Protein AF-A0A8J5VQL1-F1 (afdb_monomer_lite)

Foldseek 3Di:
DDDDDDDDDDDDDDDDDDDDDDDDDDDDPDDDPPDPPPPVVVVVVVLVVLVVVVVPDPDLPQQLPDQFDDDPPPQDADPLLVVQLVAQLAALVRHHADALVSLLVNLVLQLCLLVVNDPHRRHALLSLLSSLLSLLLLCAPHDPNRHHDVSNVVSLLVRVVSCVVRDDLVSLLSNQLPCPRSPPNRPSNVPDQDDDDLSNLLSVLLVQLSNLHADALVSLLSNLVSQWPQPPPDDPHDHDGSSSVSSNVSSCNHSPHDPSNVVSVVPSQQCVVHDQDDAPAPAEAEDPDDQQADDPDDDCPVVVQQVCLQVRHAYEYEYACHDDDSNHDDPLSNCVSSVHDQQAASVRQSVQCRDSVRNYGYHYCCRNGVRD

Sequence (372 aa):
MNSLLLRPLPSTSLSRRASTAPKRVGSVVSFSERRCRRGVAAASSWMEEAGVEVLEEGVRRNPAVSESYRPPGLPRPNATVLEAQARVCTGPEQTRPLGEEQAMRVLDTILRSAMGELKDEPVSNAQLGAFFAGMAIRANSFPEATQWSDGERRAMSLFWPRLVNVLPPEVKFIADPEGTIMGANGLTGPRYVGQGTVEMRLVGALREVLAGGHLGYEEVQCVLKDVLPVELGTANSTMVSEALLAAFLIGQRMNRETDRELKAYCLAFDDELGPTPVADVNSLTHYGEPYDGNTRFFRSTLFVAAVRACYGEACLLHGVEWMPPKGGITEGQMLKFMGANTHLSPLQAKTLLEDENAGFAYLNLQEACPPL

pLDDT: mean 81.09, std 23.64, range [24.42, 98.5]

Organism: Zizania palustris (NCBI:txid103762)

Structure (mmCIF, N/CA/C/O backbone):
data_AF-A0A8J5VQL1-F1
#
_entry.id   AF-A0A8J5VQL1-F1
#
loop_
_atom_site.group_PDB
_atom_site.id
_atom_site.type_symbol
_atom_site.label_atom_id
_atom_site.label_alt_id
_atom_site.label_comp_id
_atom_site.label_asym_id
_atom_site.label_entity_id
_atom_site.label_seq_id
_atom_site.pdbx_PDB_ins_code
_atom_site.Cartn_x
_atom_site.Cartn_y
_atom_site.Cartn_z
_atom_site.occupancy
_atom_site.B_iso_or_equiv
_atom_site.auth_seq_id
_atom_site.auth_comp_id
_atom_site.auth_asym_id
_atom_site.auth_atom_id
_atom_site.pdbx_PDB_model_num
ATOM 1 N N . MET A 1 1 ? 1.798 5.563 75.645 1.00 30.20 1 MET A N 1
ATOM 2 C CA . MET A 1 1 ? 0.955 6.702 76.077 1.00 30.20 1 MET A CA 1
ATOM 3 C C . MET A 1 1 ? -0.345 6.631 75.291 1.00 30.20 1 MET A C 1
ATOM 5 O O . MET A 1 1 ? -0.252 6.364 74.107 1.00 30.20 1 MET A O 1
ATOM 9 N N . ASN A 1 2 ? -1.483 6.763 75.984 1.00 26.30 2 ASN A N 1
ATOM 10 C CA . ASN A 1 2 ? -2.897 6.869 75.558 1.00 26.30 2 ASN A CA 1
ATOM 11 C C . ASN A 1 2 ? -3.299 6.294 74.173 1.00 26.30 2 ASN A C 1
ATOM 13 O O . ASN A 1 2 ? -2.839 6.786 73.155 1.00 26.30 2 ASN A O 1
ATOM 17 N N . SER A 1 3 ? -4.103 5.229 74.045 1.00 25.11 3 SER A N 1
ATOM 18 C CA . SER A 1 3 ? -5.415 4.892 74.654 1.00 25.11 3 SER A CA 1
ATOM 19 C C . SER A 1 3 ? -6.626 5.553 73.981 1.00 25.11 3 SER A C 1
ATOM 21 O O . SER A 1 3 ? -6.590 6.739 73.665 1.00 25.11 3 SER A O 1
ATOM 23 N N . LEU A 1 4 ? -7.709 4.755 73.930 1.00 29.22 4 LEU A N 1
ATOM 24 C CA . LEU A 1 4 ? -9.047 4.962 73.348 1.00 29.22 4 LEU A CA 1
ATOM 25 C C . LEU A 1 4 ? -9.092 4.799 71.805 1.00 29.22 4 LEU A C 1
ATOM 27 O O . LEU A 1 4 ? -8.218 5.307 71.117 1.00 29.22 4 LEU A O 1
ATOM 31 N N . LEU A 1 5 ? -10.056 4.093 71.186 1.00 29.75 5 LEU A N 1
ATOM 32 C CA . LEU A 1 5 ? -11.144 3.235 71.710 1.00 29.75 5 LEU A CA 1
ATOM 33 C C . LEU A 1 5 ? -11.530 2.112 70.701 1.00 29.75 5 LEU A C 1
ATOM 35 O O . LEU A 1 5 ? -10.967 2.024 69.613 1.00 29.75 5 LEU A O 1
ATOM 39 N N . LEU A 1 6 ? -12.479 1.234 71.062 1.00 26.39 6 LEU A N 1
ATOM 40 C CA . LEU A 1 6 ? -12.902 0.030 70.317 1.00 26.39 6 LEU A CA 1
ATOM 41 C C . LEU A 1 6 ? -14.440 -0.061 70.172 1.00 26.39 6 LEU A C 1
ATOM 43 O O . LEU A 1 6 ? -15.100 -0.076 71.202 1.00 26.39 6 LEU A O 1
ATOM 47 N N . ARG A 1 7 ? -14.937 -0.311 68.936 1.00 25.17 7 ARG A N 1
ATOM 48 C CA . ARG A 1 7 ? -16.068 -1.226 68.557 1.00 25.17 7 ARG A CA 1
ATOM 49 C C . ARG A 1 7 ? -17.481 -1.029 69.201 1.00 25.17 7 ARG A C 1
ATOM 51 O O . ARG A 1 7 ? -17.624 -0.210 70.097 1.00 25.17 7 ARG A O 1
ATOM 58 N N . PRO A 1 8 ? -18.538 -1.806 68.824 1.00 40.34 8 PRO A N 1
ATOM 59 C CA . PRO A 1 8 ? -18.781 -2.631 67.617 1.00 40.34 8 PRO A CA 1
ATOM 60 C C . PRO A 1 8 ? -20.162 -2.417 66.922 1.00 40.34 8 PRO A C 1
ATOM 62 O O . PRO A 1 8 ? -21.053 -1.736 67.417 1.00 40.34 8 PRO A O 1
ATOM 65 N N . LEU A 1 9 ? -20.355 -3.120 65.796 1.00 29.88 9 LEU A N 1
ATOM 66 C CA . LEU A 1 9 ? -21.653 -3.467 65.180 1.00 29.88 9 LEU A CA 1
ATOM 67 C C . LEU A 1 9 ? -22.504 -4.420 66.060 1.00 29.88 9 LEU A C 1
ATOM 69 O O . LEU A 1 9 ? -21.923 -5.261 66.750 1.00 29.88 9 LEU A O 1
ATOM 73 N N . PRO A 1 10 ? -23.847 -4.423 65.940 1.00 30.53 10 PRO A N 1
ATOM 74 C CA . PRO A 1 10 ? -24.706 -5.526 66.379 1.00 30.53 10 PRO A CA 1
ATOM 75 C C . PRO A 1 10 ? -25.116 -6.453 65.215 1.00 30.53 10 PRO A C 1
ATOM 77 O O . PRO A 1 10 ? -25.306 -6.007 64.085 1.00 30.53 10 PRO A O 1
ATOM 80 N N . SER A 1 11 ? -25.315 -7.746 65.498 1.00 27.14 11 SER A N 1
ATOM 81 C CA . SER A 1 11 ? -25.818 -8.736 64.530 1.00 27.14 11 SER A CA 1
ATOM 82 C C . SER A 1 11 ? -27.056 -9.489 65.040 1.00 27.14 11 SER A C 1
ATOM 84 O O . SER A 1 11 ? -27.113 -9.912 66.187 1.00 27.14 11 SER A O 1
ATOM 86 N N . THR A 1 12 ? -28.027 -9.644 64.132 1.00 28.98 12 THR A N 1
ATOM 87 C CA . THR A 1 12 ? -29.043 -10.716 64.013 1.00 28.98 12 THR A CA 1
ATOM 88 C C . THR A 1 12 ? -29.854 -11.201 65.227 1.00 28.98 12 THR A C 1
ATOM 90 O O . THR A 1 12 ? -29.331 -11.816 66.150 1.00 28.98 12 THR A O 1
ATOM 93 N N . SER A 1 13 ? -31.183 -11.218 65.065 1.00 25.69 13 SER A N 1
ATOM 94 C CA . SER A 1 13 ? -31.977 -12.425 65.363 1.00 25.69 13 SER A CA 1
ATOM 95 C C . SER A 1 13 ? -33.181 -12.551 64.413 1.00 25.69 13 SER A C 1
ATOM 97 O O . SER A 1 13 ? -33.675 -11.559 63.879 1.00 25.69 13 SER A O 1
ATOM 99 N N . LEU A 1 14 ? -33.602 -13.791 64.142 1.00 27.25 14 LEU A N 1
ATOM 100 C CA . LEU A 1 14 ? -34.693 -14.144 63.224 1.00 27.25 14 LEU A CA 1
ATOM 101 C C . LEU A 1 14 ? -36.044 -14.222 63.947 1.00 27.25 14 LEU A C 1
ATOM 103 O O . LEU A 1 14 ? -36.119 -14.730 65.062 1.00 27.25 14 LEU A O 1
ATOM 107 N N . SER A 1 15 ? -37.132 -13.894 63.246 1.00 26.92 15 SER A N 1
ATOM 108 C CA . SER A 1 15 ? -38.456 -14.447 63.557 1.00 26.92 15 SER A CA 1
ATOM 109 C C . SER A 1 15 ? -39.298 -14.623 62.291 1.00 26.92 15 SER A C 1
ATOM 111 O O . SER A 1 15 ? -39.500 -13.685 61.522 1.00 26.92 15 SER A O 1
ATOM 113 N N . ARG A 1 16 ? -39.785 -15.848 62.064 1.00 26.61 16 ARG A N 1
ATOM 114 C CA . ARG A 1 16 ? -40.743 -16.189 61.000 1.00 26.61 16 ARG A CA 1
ATOM 115 C C . ARG A 1 16 ? -42.169 -15.981 61.508 1.00 26.61 16 ARG A C 1
ATOM 117 O O . ARG A 1 16 ? -42.535 -16.576 62.518 1.00 26.61 16 ARG A O 1
ATOM 124 N N . ARG A 1 17 ? -43.027 -15.339 60.711 1.00 27.39 17 ARG A N 1
ATOM 125 C CA . ARG A 1 17 ? -44.461 -15.677 60.649 1.00 27.39 17 ARG A CA 1
ATOM 126 C C . ARG A 1 17 ? -44.991 -15.486 59.232 1.00 27.39 17 ARG A C 1
ATOM 128 O O . ARG A 1 17 ? -44.753 -14.458 58.612 1.00 27.39 17 ARG A O 1
ATOM 135 N N . ALA A 1 18 ? -45.690 -16.500 58.734 1.00 25.62 18 ALA A N 1
ATOM 136 C CA . ALA A 1 18 ? -46.358 -16.472 57.440 1.00 25.62 18 ALA A CA 1
ATOM 137 C C . ALA A 1 18 ? -47.813 -16.006 57.598 1.00 25.62 18 ALA A C 1
ATOM 139 O O . ALA A 1 18 ? -48.458 -16.321 58.596 1.00 25.62 18 ALA A O 1
ATOM 140 N N . SER A 1 19 ? -48.342 -15.322 56.585 1.00 26.58 19 SER A N 1
ATOM 141 C CA . SER A 1 19 ? -49.781 -15.281 56.298 1.00 26.58 19 SER A CA 1
ATOM 142 C C . SER A 1 19 ? -49.995 -15.001 54.807 1.00 26.58 19 SER A C 1
ATOM 144 O O . SER A 1 19 ? -49.112 -14.470 54.134 1.00 26.58 19 SER A O 1
ATOM 146 N N . THR A 1 20 ? -51.128 -15.453 54.278 1.00 26.92 20 THR A N 1
ATOM 147 C CA . THR A 1 20 ? -51.386 -15.634 52.842 1.00 26.92 20 THR A CA 1
ATOM 148 C C . THR A 1 20 ? -52.512 -14.743 52.314 1.00 26.92 20 THR A C 1
ATOM 150 O O . THR A 1 20 ? -53.392 -14.348 53.072 1.00 26.92 20 THR A O 1
ATOM 153 N N . ALA A 1 21 ? -52.557 -14.624 50.980 1.00 28.97 21 ALA A N 1
ATOM 154 C CA . ALA A 1 21 ? -53.683 -14.195 50.133 1.00 28.97 21 ALA A CA 1
ATOM 155 C C . ALA A 1 21 ? -53.792 -12.682 49.789 1.00 28.97 21 ALA A C 1
ATOM 157 O O . ALA A 1 21 ? -53.289 -11.835 50.525 1.00 28.97 21 ALA A O 1
ATOM 158 N N . PRO A 1 22 ? -54.359 -12.333 48.607 1.00 31.53 22 PRO A N 1
ATOM 159 C CA . PRO A 1 22 ? -53.887 -11.177 47.837 1.00 31.53 22 PRO A CA 1
ATOM 160 C C . PRO A 1 22 ? -54.890 -10.014 47.723 1.00 31.53 22 PRO A C 1
ATOM 162 O O . PRO A 1 22 ? -56.094 -10.178 47.916 1.00 31.53 22 PRO A O 1
ATOM 165 N N . LYS A 1 23 ? -54.406 -8.851 47.262 1.00 26.64 23 LYS A N 1
ATOM 166 C CA . LYS A 1 23 ? -55.245 -7.778 46.701 1.00 26.64 23 LYS A CA 1
ATOM 167 C C . LYS A 1 23 ? -54.696 -7.288 45.359 1.00 26.64 23 LYS A C 1
ATOM 169 O O . LYS A 1 23 ? -53.550 -6.865 45.273 1.00 26.64 23 LYS A O 1
ATOM 174 N N . ARG A 1 24 ? -55.549 -7.307 44.328 1.00 30.28 24 ARG A N 1
ATOM 175 C CA . ARG A 1 24 ? -55.348 -6.567 43.071 1.00 30.28 24 ARG A CA 1
ATOM 176 C C . ARG A 1 24 ? -55.520 -5.068 43.331 1.00 30.28 24 ARG A C 1
ATOM 178 O O . ARG A 1 24 ? -56.606 -4.682 43.751 1.00 30.28 24 ARG A O 1
ATOM 185 N N . VAL A 1 25 ? -54.541 -4.248 42.958 1.00 26.73 25 VAL A N 1
ATOM 186 C CA . VAL A 1 25 ? -54.738 -2.877 42.445 1.00 26.73 25 VAL A CA 1
ATOM 187 C C . VAL A 1 25 ? -53.632 -2.636 41.414 1.00 26.73 25 VAL A C 1
ATOM 189 O O . VAL A 1 25 ? -52.490 -3.019 41.655 1.00 26.73 25 VAL A O 1
ATOM 192 N N . GLY A 1 26 ? -53.959 -2.069 40.252 1.00 31.44 26 GLY A N 1
ATOM 193 C CA . GLY A 1 26 ? -52.954 -1.732 39.239 1.00 31.44 26 GLY A CA 1
ATOM 194 C C . GLY A 1 26 ? -52.199 -0.451 39.596 1.00 31.44 26 GLY A C 1
ATOM 195 O O . GLY A 1 26 ? -52.782 0.470 40.163 1.00 31.44 26 GLY A O 1
ATOM 196 N N . SER A 1 27 ? -50.924 -0.368 39.219 1.00 26.05 27 SER A N 1
ATOM 197 C CA . SER A 1 27 ? -50.139 0.866 39.286 1.00 26.05 27 SER A CA 1
ATOM 198 C C . SER A 1 27 ? -49.740 1.313 37.885 1.00 26.05 27 SER A C 1
ATOM 200 O O . SER A 1 27 ? -48.937 0.659 37.218 1.00 26.05 27 SER A O 1
ATOM 202 N N . VAL A 1 28 ? -50.277 2.456 37.465 1.00 27.55 28 VAL A N 1
ATOM 203 C CA . VAL A 1 28 ? -49.720 3.255 36.369 1.00 27.55 28 VAL A CA 1
ATOM 204 C C . VAL A 1 28 ? -48.271 3.592 36.723 1.00 27.55 28 VAL A C 1
ATOM 206 O O . VAL A 1 28 ? -48.018 4.170 37.780 1.00 27.55 28 VAL A O 1
ATOM 209 N N . VAL A 1 29 ? -47.320 3.234 35.859 1.00 26.83 29 VAL A N 1
ATOM 210 C CA . VAL A 1 29 ? -45.916 3.622 36.037 1.00 26.83 29 VAL A CA 1
ATOM 211 C C . VAL A 1 29 ? -45.776 5.083 35.621 1.00 26.83 29 VAL A C 1
ATOM 213 O O . VAL A 1 29 ? -45.717 5.404 34.436 1.00 26.83 29 VAL A O 1
ATOM 216 N N . SER A 1 30 ? -45.747 5.983 36.601 1.00 24.42 30 SER A N 1
ATOM 217 C CA . SER A 1 30 ? -45.417 7.387 36.371 1.00 24.42 30 SER A CA 1
ATOM 218 C C . SER A 1 30 ? -43.928 7.515 36.047 1.00 24.42 30 SER A C 1
ATOM 220 O O . SER A 1 30 ? -43.087 7.367 36.939 1.00 24.42 30 SER A O 1
ATOM 222 N N . PHE A 1 31 ? -43.590 7.815 34.793 1.00 26.33 31 PHE A N 1
ATOM 223 C CA . PHE A 1 31 ? -42.222 8.183 34.438 1.00 26.33 31 PHE A CA 1
ATOM 224 C C . PHE A 1 31 ? -41.834 9.494 35.133 1.00 26.33 31 PHE A C 1
ATOM 226 O O . PHE A 1 31 ? -42.506 10.517 35.018 1.00 26.33 31 PHE A O 1
ATOM 233 N N . SER A 1 32 ? -40.735 9.448 35.884 1.00 27.81 32 SER A N 1
ATOM 234 C CA . SER A 1 32 ? -40.180 10.601 36.589 1.00 27.81 32 SER A CA 1
ATOM 235 C C . SER A 1 32 ? -39.407 11.494 35.611 1.00 27.81 32 SER A C 1
ATOM 237 O O . SER A 1 32 ? -38.201 11.331 35.430 1.00 27.81 32 SER A O 1
ATOM 239 N N . GLU A 1 33 ? -40.083 12.470 34.995 1.00 34.56 33 GLU A N 1
ATOM 240 C CA . GLU A 1 33 ? -39.479 13.524 34.153 1.00 34.56 33 GLU A CA 1
ATOM 241 C C . GLU A 1 33 ? -38.609 14.525 34.958 1.00 34.56 33 GLU A C 1
ATOM 243 O O . GLU A 1 33 ? -38.759 15.744 34.862 1.00 34.56 33 GLU A O 1
ATOM 248 N N . ARG A 1 34 ? -37.693 14.047 35.811 1.00 31.17 34 ARG A N 1
ATOM 249 C CA . ARG A 1 34 ? -36.834 14.907 36.648 1.00 31.17 34 ARG A CA 1
ATOM 250 C C . ARG A 1 34 ? -35.391 14.412 36.776 1.00 31.17 34 ARG A C 1
ATOM 252 O O . ARG A 1 34 ? -34.863 14.356 37.884 1.00 31.17 34 ARG A O 1
ATOM 259 N N . ARG A 1 35 ? -34.709 14.139 35.650 1.00 31.23 35 ARG A N 1
ATOM 260 C CA . ARG A 1 35 ? -33.224 14.115 35.640 1.00 31.23 35 ARG A CA 1
ATOM 261 C C . ARG A 1 35 ? -32.495 14.567 34.362 1.00 31.23 35 ARG A C 1
ATOM 263 O O . ARG A 1 35 ? -31.391 15.080 34.498 1.00 31.23 35 ARG A O 1
ATOM 270 N N . CYS A 1 36 ? -33.097 14.536 33.169 1.00 31.52 36 CYS A N 1
ATOM 271 C CA . CYS A 1 36 ? -32.384 14.899 31.923 1.00 31.52 36 CYS A CA 1
ATOM 272 C C . CYS A 1 36 ? -32.063 16.397 31.709 1.00 31.52 36 CYS A C 1
ATOM 274 O O . CYS A 1 36 ? -31.293 16.719 30.815 1.00 31.52 36 CYS A O 1
ATOM 276 N N . ARG A 1 37 ? -32.608 17.342 32.493 1.00 30.52 37 ARG A N 1
ATOM 277 C CA . ARG A 1 37 ? -32.452 18.792 32.207 1.00 30.52 37 ARG A CA 1
ATOM 278 C C . ARG A 1 37 ? -31.201 19.482 32.775 1.00 30.52 37 ARG A C 1
ATOM 280 O O . ARG A 1 37 ? -31.025 20.663 32.505 1.00 30.52 37 ARG A O 1
ATOM 287 N N . ARG A 1 38 ? -30.351 18.807 33.563 1.00 29.00 38 ARG A N 1
ATOM 288 C CA . ARG A 1 38 ? -29.154 19.440 34.174 1.00 29.00 38 ARG A CA 1
ATOM 289 C C . ARG A 1 38 ? -27.805 19.055 33.558 1.00 29.00 38 ARG A C 1
ATOM 291 O O . ARG A 1 38 ? -26.874 19.829 33.720 1.00 29.00 38 ARG A O 1
ATOM 298 N N . GLY A 1 39 ? -27.702 17.933 32.840 1.00 32.22 39 GLY A N 1
ATOM 299 C CA . GLY A 1 39 ? -26.479 17.580 32.098 1.00 32.22 39 GLY A CA 1
ATOM 300 C C . GLY A 1 39 ? -26.356 18.331 30.767 1.00 32.22 39 GLY A C 1
ATOM 301 O O . GLY A 1 39 ? -25.307 18.889 30.461 1.00 32.22 39 GLY A O 1
ATOM 302 N N . VAL A 1 40 ? -27.465 18.426 30.023 1.00 34.53 40 VAL A N 1
ATOM 303 C CA . VAL A 1 40 ? -27.493 18.983 28.657 1.00 34.53 40 VAL A CA 1
ATOM 304 C C . VAL A 1 40 ? -27.019 20.440 28.597 1.00 34.53 40 VAL A C 1
ATOM 306 O O . VAL A 1 40 ? -26.268 20.783 27.698 1.00 34.53 40 VAL A O 1
ATOM 309 N N . ALA A 1 41 ? -27.395 21.281 29.568 1.00 30.36 41 ALA A N 1
ATOM 310 C CA . ALA A 1 41 ? -27.055 22.710 29.560 1.00 30.36 41 ALA A CA 1
ATOM 311 C C . ALA A 1 41 ? -25.578 23.017 29.890 1.00 30.36 41 ALA A C 1
ATOM 313 O O . ALA A 1 41 ? -25.063 24.056 29.490 1.00 30.36 41 ALA A O 1
ATOM 314 N N . ALA A 1 42 ? -24.898 22.136 30.633 1.00 32.47 42 ALA A N 1
ATOM 315 C CA . ALA A 1 42 ? -23.472 22.293 30.924 1.00 32.47 42 ALA A CA 1
ATOM 316 C C . ALA A 1 42 ? -22.616 21.797 29.748 1.00 32.47 42 ALA A C 1
ATOM 318 O O . ALA A 1 42 ? -21.664 22.466 29.356 1.00 32.47 42 ALA A O 1
ATOM 319 N N . ALA A 1 43 ? -23.011 20.668 29.146 1.00 35.53 43 ALA A N 1
ATOM 320 C CA . ALA A 1 43 ? -22.384 20.150 27.935 1.00 35.53 43 ALA A CA 1
ATOM 321 C C . ALA A 1 43 ? -22.572 21.101 26.739 1.00 35.53 43 ALA A C 1
ATOM 323 O O . ALA A 1 43 ? -21.607 21.359 26.028 1.00 35.53 43 ALA A O 1
ATOM 324 N N . SER A 1 44 ? -23.767 21.681 26.552 1.00 36.12 44 SER A N 1
ATOM 325 C CA . SER A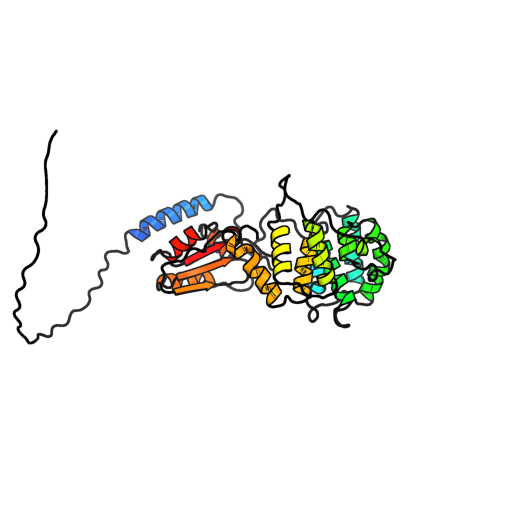 1 44 ? -24.019 22.620 25.450 1.00 36.12 44 SER A CA 1
ATOM 326 C C . SER A 1 44 ? -23.158 23.877 25.549 1.00 36.12 44 SER A C 1
ATOM 328 O O . SER A 1 44 ? -22.578 24.263 24.549 1.00 36.12 44 SER A O 1
ATOM 330 N N . SER A 1 45 ? -22.996 24.465 26.742 1.00 29.70 45 SER A N 1
ATOM 331 C CA . SER A 1 45 ? -22.172 25.672 26.925 1.00 29.70 45 SER A CA 1
ATOM 332 C C . SER A 1 45 ? -20.706 25.439 26.550 1.00 29.70 45 SER A C 1
ATOM 334 O O . SER A 1 45 ? -20.119 26.260 25.858 1.00 29.70 45 SER A O 1
ATOM 336 N N . TRP A 1 46 ? -20.122 24.307 26.962 1.00 35.41 46 TRP A N 1
ATOM 337 C CA . TRP A 1 46 ? -18.725 23.986 26.645 1.00 35.41 46 TRP A CA 1
ATOM 338 C C . TRP A 1 46 ? -18.551 23.564 25.180 1.00 35.41 46 TRP A C 1
ATOM 340 O O . TRP A 1 46 ? -17.528 23.877 24.582 1.00 35.41 46 TRP A O 1
ATOM 350 N N . MET A 1 47 ? -19.546 22.900 24.580 1.00 35.56 47 MET A N 1
ATOM 351 C CA . MET A 1 47 ? -19.547 22.582 23.145 1.00 35.56 47 MET A CA 1
ATOM 352 C C . MET A 1 47 ? -19.785 23.817 22.262 1.00 35.56 47 MET A C 1
ATOM 354 O O . MET A 1 47 ? -19.255 23.863 21.157 1.00 35.56 47 MET A O 1
ATOM 358 N N . GLU A 1 48 ? -20.539 24.818 22.724 1.00 38.38 48 GLU A N 1
ATOM 359 C CA . GLU A 1 48 ? -20.739 26.088 22.014 1.00 38.38 48 GLU A CA 1
ATOM 360 C C . GLU A 1 48 ? -19.525 27.018 22.155 1.00 38.38 48 GLU A C 1
ATOM 362 O O . GLU A 1 48 ? -19.063 27.528 21.142 1.00 38.38 48 GLU A O 1
ATOM 367 N N . GLU A 1 49 ? -18.943 27.197 23.349 1.00 33.16 49 GLU A N 1
ATOM 368 C CA . GLU A 1 49 ? -17.734 28.029 23.512 1.00 33.16 49 GLU A CA 1
ATOM 369 C C . GLU A 1 49 ? -16.516 27.409 22.808 1.00 33.16 49 GLU A C 1
ATOM 371 O O . GLU A 1 49 ? -15.865 28.090 22.012 1.00 33.16 49 GLU A O 1
ATOM 376 N N . ALA A 1 50 ? -16.270 26.101 22.973 1.00 40.00 50 ALA A N 1
ATOM 377 C CA . ALA A 1 50 ? -15.249 25.412 22.181 1.00 40.00 50 ALA A CA 1
ATOM 378 C C . ALA A 1 50 ? -15.597 25.433 20.684 1.00 40.00 50 ALA A C 1
ATOM 380 O O . ALA A 1 50 ? -14.715 25.623 19.854 1.00 40.00 50 ALA A O 1
ATOM 381 N N . GLY A 1 51 ? -16.876 25.305 20.320 1.00 37.28 51 GLY A N 1
ATOM 382 C CA . GLY A 1 51 ? -17.349 25.400 18.938 1.00 37.28 51 GLY A CA 1
ATOM 383 C C . GLY A 1 51 ? -17.172 26.780 18.295 1.00 37.28 51 GLY A C 1
ATOM 384 O O . GLY A 1 51 ? -17.200 26.862 17.070 1.00 37.28 51 GLY A O 1
ATOM 385 N N . VAL A 1 52 ? -16.964 27.842 19.083 1.00 35.97 52 VAL A N 1
ATOM 386 C CA . VAL A 1 52 ? -16.697 29.205 18.599 1.00 35.97 52 VAL A CA 1
ATOM 387 C C . VAL A 1 52 ? -15.196 29.507 18.562 1.00 35.97 52 VAL A C 1
ATOM 389 O O . VAL A 1 52 ? -14.728 30.014 17.545 1.00 35.97 52 VAL A O 1
ATOM 392 N N . GLU A 1 53 ? -14.411 29.132 19.580 1.00 34.03 53 GLU A N 1
ATOM 393 C CA . GLU A 1 53 ? -12.941 29.289 19.526 1.00 34.03 53 GLU A CA 1
ATOM 394 C C . GLU A 1 53 ? -12.295 28.401 18.443 1.00 34.03 53 GLU A C 1
ATOM 396 O O . GLU A 1 53 ? -11.328 28.798 17.796 1.00 34.03 53 GLU A O 1
ATOM 401 N N . VAL A 1 54 ? -12.870 27.227 18.153 1.00 41.84 54 VAL A N 1
ATOM 402 C CA . VAL A 1 54 ? -12.386 26.288 17.119 1.00 41.84 54 VAL A CA 1
ATOM 403 C C . VAL A 1 54 ? -12.611 26.789 15.674 1.00 41.84 54 VAL A C 1
ATOM 405 O O . VAL A 1 54 ? -12.106 26.178 14.724 1.00 41.84 54 VAL A O 1
ATOM 408 N N . LEU A 1 55 ? -13.320 27.910 15.480 1.00 41.00 55 LEU A N 1
ATOM 409 C CA . LEU A 1 55 ? -13.553 28.525 14.165 1.00 41.00 55 LEU A CA 1
ATOM 410 C C . LEU A 1 55 ? -12.465 29.524 13.734 1.00 41.00 55 LEU A C 1
ATOM 412 O O . LEU A 1 55 ? -12.344 29.773 12.534 1.00 41.00 55 LEU A O 1
ATOM 416 N N . GLU A 1 56 ? -11.658 30.063 14.654 1.00 40.47 56 GLU A N 1
ATOM 417 C CA . GLU A 1 56 ? -10.615 31.058 14.339 1.00 40.47 56 GLU A CA 1
ATOM 418 C C . GLU A 1 56 ? -9.207 30.454 14.174 1.00 40.47 56 GLU A C 1
ATOM 420 O O . GLU A 1 56 ? -8.219 30.988 14.666 1.00 40.47 56 GLU A O 1
ATOM 425 N N . GLU A 1 57 ? -9.083 29.381 13.384 1.00 38.75 57 GLU A N 1
ATOM 426 C CA . GLU A 1 57 ? -7.800 29.003 12.770 1.00 38.75 57 GLU A CA 1
ATOM 427 C C . GLU A 1 57 ? -7.977 28.566 11.305 1.00 38.75 57 GLU A C 1
ATOM 429 O O . GLU A 1 57 ? -8.970 27.947 10.911 1.00 38.75 57 GLU A O 1
ATOM 434 N N . GLY A 1 58 ? -7.018 28.959 10.462 1.00 39.56 58 GLY A N 1
ATOM 435 C CA . GLY A 1 58 ? -7.208 29.086 9.017 1.00 39.56 58 GLY A CA 1
ATOM 436 C C . GLY A 1 58 ? -7.573 27.801 8.259 1.00 39.56 58 GLY A C 1
ATOM 437 O O . GLY A 1 58 ? -6.861 26.804 8.294 1.00 39.56 58 GLY A O 1
ATOM 438 N N . VAL A 1 59 ? -8.621 27.899 7.431 1.00 49.50 59 VAL A N 1
ATOM 439 C CA . VAL A 1 59 ? -8.957 26.962 6.336 1.00 49.50 59 VAL A CA 1
ATOM 440 C C . VAL A 1 59 ? -9.296 25.524 6.779 1.00 49.50 59 VAL A C 1
ATOM 442 O O . VAL A 1 59 ? -8.901 24.543 6.145 1.00 49.50 59 VAL A O 1
ATOM 445 N N . ARG A 1 60 ? -10.156 25.369 7.795 1.00 56.84 60 ARG A N 1
ATOM 446 C CA . ARG A 1 60 ? -10.898 24.108 7.997 1.00 56.84 60 ARG A CA 1
ATOM 447 C C . ARG A 1 60 ? -11.891 23.885 6.844 1.00 56.84 60 ARG A C 1
ATOM 449 O O . ARG A 1 60 ? -13.007 24.4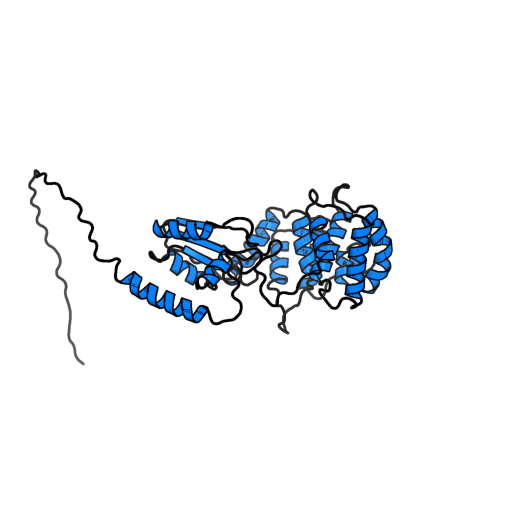03 6.854 1.00 56.84 60 ARG A O 1
ATOM 456 N N . ARG A 1 61 ? -11.497 23.114 5.821 1.00 63.78 61 ARG A N 1
ATOM 457 C CA . ARG A 1 61 ? -12.377 22.735 4.697 1.00 63.78 61 ARG A CA 1
ATOM 458 C C . ARG A 1 61 ? -13.498 21.827 5.217 1.00 63.78 61 ARG A C 1
ATOM 460 O O . ARG A 1 61 ? -13.220 20.690 5.581 1.00 63.78 61 ARG A O 1
ATOM 467 N N . ASN A 1 62 ? -14.744 22.315 5.236 1.00 70.50 62 ASN A N 1
ATOM 468 C CA . ASN A 1 62 ? -15.912 21.544 5.687 1.00 70.50 62 ASN A CA 1
ATOM 469 C C . ASN A 1 62 ? -16.002 20.204 4.920 1.00 70.50 62 ASN A C 1
ATOM 471 O O . ASN A 1 62 ? -16.250 20.230 3.708 1.00 70.50 62 ASN A O 1
ATOM 475 N N . PRO A 1 63 ? -15.838 19.046 5.592 1.00 73.06 63 PRO A N 1
ATOM 476 C CA . PRO A 1 63 ? -15.802 17.750 4.923 1.00 73.06 63 PRO A CA 1
ATOM 477 C C . PRO A 1 63 ? -17.094 17.419 4.164 1.00 73.06 63 PRO A C 1
ATOM 479 O O . PRO A 1 63 ? -17.036 16.814 3.098 1.00 73.06 63 PRO A O 1
ATOM 482 N N . ALA A 1 64 ? -18.255 17.880 4.643 1.00 64.81 64 ALA A N 1
ATOM 483 C CA . ALA A 1 64 ? -19.559 17.585 4.041 1.00 64.81 64 ALA A CA 1
ATOM 484 C C . ALA A 1 64 ? -19.782 18.227 2.654 1.00 64.81 64 ALA A C 1
ATOM 486 O O . ALA A 1 64 ? -20.713 17.846 1.949 1.00 64.81 64 ALA A O 1
ATOM 487 N N . VAL A 1 65 ? -18.940 19.190 2.258 1.00 67.12 65 VAL A N 1
ATOM 488 C CA . VAL A 1 65 ? -18.958 19.847 0.933 1.00 67.12 65 VAL A CA 1
ATOM 489 C C . VAL A 1 65 ? -17.591 19.778 0.238 1.00 67.12 65 VAL A C 1
ATOM 491 O O . VAL A 1 65 ? -17.286 20.566 -0.657 1.00 67.12 65 VAL A O 1
ATOM 494 N N . SER A 1 66 ? -16.732 18.855 0.675 1.00 69.62 66 SER A N 1
ATOM 495 C CA . SER A 1 66 ? -15.363 18.718 0.189 1.00 69.62 66 SER A CA 1
ATOM 496 C C . SER A 1 66 ? -15.216 17.540 -0.771 1.00 69.62 66 SER A C 1
ATOM 498 O O . SER A 1 66 ? -15.531 16.404 -0.433 1.00 69.62 66 SER A O 1
ATOM 500 N N . GLU A 1 67 ? -14.656 17.791 -1.954 1.00 65.25 67 GLU A N 1
ATOM 501 C CA . GLU A 1 67 ? -14.376 16.746 -2.952 1.00 65.25 67 GLU A CA 1
ATOM 502 C C . GLU A 1 67 ? -13.091 15.946 -2.657 1.00 65.25 67 GLU A C 1
ATOM 504 O O . GLU A 1 67 ? -12.850 14.914 -3.282 1.00 65.25 67 GLU A O 1
ATOM 509 N N . SER A 1 68 ? -12.259 16.417 -1.718 1.00 70.38 68 SER A N 1
ATOM 510 C CA . SER A 1 68 ? -11.040 15.747 -1.235 1.00 70.38 68 SER A CA 1
ATOM 511 C C . SER A 1 68 ? -10.479 16.446 0.008 1.00 70.38 68 SER A C 1
ATOM 513 O O . SER A 1 68 ? -10.569 17.668 0.136 1.00 70.38 68 SER A O 1
ATOM 515 N N . TYR A 1 69 ? -9.841 15.725 0.925 1.00 74.06 69 TYR A N 1
ATOM 516 C CA . TYR A 1 69 ? -9.164 16.352 2.069 1.00 74.06 69 TYR A CA 1
ATOM 517 C C . TYR A 1 69 ? -7.729 15.853 2.144 1.00 74.06 69 TYR A C 1
ATOM 519 O O . TYR A 1 69 ? -7.434 14.892 2.835 1.00 74.06 69 TYR A O 1
ATOM 527 N N . ARG A 1 70 ? -6.827 16.479 1.384 1.00 82.88 70 ARG A N 1
ATOM 528 C CA . ARG A 1 70 ? -5.392 16.186 1.455 1.00 82.88 70 ARG A CA 1
ATOM 529 C C . ARG A 1 70 ? -4.738 17.142 2.463 1.00 82.88 70 ARG A C 1
ATOM 531 O O . ARG A 1 70 ? -4.812 18.349 2.221 1.00 82.88 70 ARG A O 1
ATOM 538 N N . PRO A 1 71 ? -4.080 16.646 3.527 1.00 79.94 71 PRO A N 1
ATOM 539 C CA . PRO A 1 71 ? -3.340 17.489 4.459 1.00 79.94 71 PRO A CA 1
ATOM 540 C C . PRO A 1 71 ? -2.319 18.400 3.751 1.00 79.94 71 PRO A C 1
ATOM 542 O O . PRO A 1 71 ? -1.632 17.947 2.823 1.00 79.94 71 PRO A O 1
ATOM 545 N N . PRO A 1 72 ? -2.202 19.680 4.155 1.00 75.69 72 PRO A N 1
ATOM 546 C CA . PRO A 1 72 ? -1.171 20.570 3.635 1.00 75.69 72 PRO A CA 1
ATOM 547 C C . PRO A 1 72 ? 0.223 20.043 4.010 1.00 75.69 72 PRO A C 1
ATOM 549 O O . PRO A 1 72 ? 0.414 19.463 5.073 1.00 75.69 72 PRO A O 1
ATOM 552 N N . GLY A 1 73 ? 1.201 20.234 3.123 1.00 77.75 73 GLY A N 1
ATOM 553 C CA . GLY A 1 73 ? 2.586 19.785 3.325 1.00 77.75 73 GLY A CA 1
ATOM 554 C C . GLY A 1 73 ? 2.927 18.399 2.758 1.00 77.75 73 GLY A C 1
ATOM 555 O O . GLY A 1 73 ? 4.097 18.154 2.487 1.00 77.75 73 GLY A O 1
ATOM 556 N N . LEU A 1 74 ? 1.952 17.520 2.484 1.00 79.75 74 LEU A N 1
ATOM 557 C CA . LEU A 1 74 ? 2.232 16.200 1.892 1.00 79.75 74 LEU A CA 1
ATOM 558 C C . LEU A 1 74 ? 2.666 16.306 0.411 1.00 79.75 74 LEU A C 1
ATOM 560 O O . LEU A 1 74 ? 1.821 16.682 -0.419 1.00 79.75 74 LEU A O 1
ATOM 564 N N . PRO A 1 75 ? 3.900 15.901 0.029 1.00 83.00 75 PRO A N 1
ATOM 565 C CA . PRO A 1 75 ? 4.420 16.029 -1.338 1.00 83.00 75 PRO A CA 1
ATOM 566 C C . PRO A 1 75 ? 3.551 15.323 -2.379 1.00 83.00 75 PRO A C 1
ATOM 568 O O . PRO A 1 75 ? 3.155 14.167 -2.204 1.00 83.00 75 PRO A O 1
ATOM 571 N N . ARG A 1 76 ? 3.213 16.019 -3.468 1.00 88.12 76 ARG A N 1
ATOM 572 C CA . ARG A 1 76 ? 2.401 15.437 -4.542 1.00 88.12 76 ARG A CA 1
ATOM 573 C C . ARG A 1 76 ? 3.251 14.479 -5.387 1.00 88.12 76 ARG A C 1
ATOM 575 O O . ARG A 1 76 ? 4.340 14.871 -5.797 1.00 88.12 76 ARG A O 1
ATOM 582 N N . PRO A 1 77 ? 2.777 13.246 -5.645 1.00 92.12 77 PRO A N 1
ATOM 583 C CA . PRO A 1 77 ? 3.453 12.330 -6.557 1.00 92.12 77 PRO A CA 1
ATOM 584 C C . PRO A 1 77 ? 3.358 12.856 -7.990 1.00 92.12 77 PRO A C 1
ATOM 586 O O . PRO A 1 77 ? 2.346 13.448 -8.366 1.00 92.12 77 PRO A O 1
ATOM 589 N N . ASN A 1 78 ? 4.363 12.565 -8.813 1.00 96.50 78 ASN A N 1
ATOM 590 C CA . ASN A 1 78 ? 4.334 12.894 -10.229 1.00 96.50 78 ASN A CA 1
ATOM 591 C C . ASN A 1 78 ? 3.138 12.208 -10.915 1.00 96.50 78 ASN A C 1
ATOM 593 O O . ASN A 1 78 ? 3.054 10.973 -10.932 1.00 96.50 78 ASN A O 1
ATOM 597 N N . ALA A 1 79 ? 2.228 13.002 -11.486 1.00 95.25 79 ALA A N 1
ATOM 598 C CA . ALA A 1 79 ? 0.959 12.513 -12.025 1.00 95.25 79 ALA A CA 1
ATOM 599 C C . ALA A 1 79 ? 1.124 11.507 -13.181 1.00 95.25 79 ALA A C 1
ATOM 601 O O . ALA A 1 79 ? 0.416 10.500 -13.215 1.00 95.25 79 ALA A O 1
ATOM 602 N N . THR A 1 80 ? 2.083 11.729 -14.089 1.00 97.06 80 THR A N 1
ATOM 603 C CA . THR A 1 80 ? 2.354 10.833 -15.230 1.00 97.06 80 THR A CA 1
ATOM 604 C C . THR A 1 80 ? 2.768 9.439 -14.762 1.00 97.06 80 THR A C 1
ATOM 606 O O . THR A 1 80 ? 2.281 8.433 -15.280 1.00 97.06 80 THR A O 1
ATOM 609 N N . VAL A 1 81 ? 3.657 9.368 -13.765 1.00 97.50 81 VAL A N 1
ATOM 610 C CA . VAL A 1 81 ? 4.109 8.087 -13.203 1.00 97.50 81 VAL A CA 1
ATOM 611 C C . VAL A 1 81 ? 3.011 7.445 -12.352 1.00 97.50 81 VAL A C 1
ATOM 613 O O . VAL A 1 81 ? 2.814 6.237 -12.446 1.00 97.50 81 VAL A O 1
ATOM 616 N N . LEU A 1 82 ? 2.228 8.229 -11.600 1.00 96.06 82 LEU A N 1
ATOM 617 C CA . LEU A 1 82 ? 1.099 7.711 -10.818 1.00 96.06 82 LEU A CA 1
ATOM 618 C C . LEU A 1 82 ? 0.017 7.063 -11.702 1.00 96.06 82 LEU A C 1
ATOM 620 O O . LEU A 1 82 ? -0.480 5.985 -11.377 1.00 96.06 82 LEU A O 1
ATOM 624 N N . GLU A 1 83 ? -0.330 7.680 -12.837 1.00 96.38 83 GLU A N 1
ATOM 625 C CA . GLU A 1 83 ? -1.288 7.108 -13.795 1.00 96.38 83 GLU A CA 1
ATOM 626 C C . GLU A 1 83 ? -0.776 5.777 -14.374 1.00 96.38 83 GLU A C 1
ATOM 628 O O . GLU A 1 83 ? -1.532 4.811 -14.503 1.00 96.38 83 GLU A O 1
ATOM 633 N N . ALA A 1 84 ? 0.525 5.697 -14.670 1.00 97.62 84 ALA A N 1
ATOM 634 C CA . ALA A 1 84 ? 1.161 4.472 -15.139 1.00 97.62 84 ALA A CA 1
ATOM 635 C C . ALA A 1 84 ? 1.137 3.369 -14.069 1.00 97.62 84 ALA A C 1
ATOM 637 O O . ALA A 1 84 ? 0.735 2.241 -14.356 1.00 97.62 84 ALA A O 1
ATOM 638 N N . GLN A 1 85 ? 1.485 3.697 -12.822 1.00 97.31 85 GLN A N 1
ATOM 639 C CA . GLN A 1 85 ? 1.426 2.774 -11.683 1.00 97.31 85 GLN A CA 1
ATOM 640 C C . GLN A 1 85 ? 0.006 2.228 -11.464 1.00 97.31 85 GLN A C 1
ATOM 642 O O . GLN A 1 85 ? -0.165 1.025 -11.287 1.00 97.31 85 GLN A O 1
ATOM 647 N N . ALA A 1 86 ? -1.032 3.060 -11.594 1.00 95.50 86 ALA A N 1
ATOM 648 C CA . ALA A 1 86 ? -2.436 2.633 -11.520 1.00 95.50 86 ALA A CA 1
ATOM 649 C C . ALA A 1 86 ? -2.876 1.665 -12.649 1.00 95.50 86 ALA A C 1
ATOM 651 O O . ALA A 1 86 ? -4.005 1.154 -12.640 1.00 95.50 86 ALA A O 1
ATOM 652 N N . ARG A 1 87 ? -2.005 1.404 -13.633 1.00 96.25 87 ARG A N 1
ATOM 653 C CA . ARG A 1 87 ? -2.194 0.412 -14.699 1.00 96.25 87 ARG A CA 1
ATOM 654 C C . ARG A 1 87 ? -1.272 -0.801 -14.590 1.00 96.25 87 ARG A C 1
ATOM 656 O O . ARG A 1 87 ? -1.734 -1.899 -14.891 1.00 96.25 87 ARG A O 1
ATOM 663 N N . VAL A 1 88 ? -0.002 -0.613 -14.214 1.00 96.69 88 VAL A N 1
ATOM 664 C CA . VAL A 1 88 ? 1.017 -1.685 -14.228 1.00 96.69 88 VAL A CA 1
ATOM 665 C C . VAL A 1 88 ? 1.356 -2.251 -12.849 1.00 96.69 88 VAL A C 1
ATOM 667 O O . VAL A 1 88 ? 1.807 -3.387 -12.767 1.00 96.69 88 VAL A O 1
ATOM 670 N N . CYS A 1 89 ? 1.108 -1.508 -11.768 1.00 96.50 89 CYS A N 1
ATOM 671 C CA . CYS A 1 89 ? 1.366 -1.942 -10.391 1.00 96.50 89 CYS A CA 1
ATOM 672 C C . CYS A 1 89 ? 0.115 -2.610 -9.788 1.00 96.50 89 CYS A C 1
ATOM 674 O O . CYS A 1 89 ? -0.439 -2.170 -8.772 1.00 96.50 89 CYS A O 1
ATOM 676 N N . THR A 1 90 ? -0.394 -3.643 -10.463 1.00 93.62 90 THR A N 1
ATOM 677 C CA . THR A 1 90 ? -1.587 -4.404 -10.049 1.00 93.62 90 THR A CA 1
ATOM 678 C C . THR A 1 90 ? -1.368 -5.907 -10.241 1.00 93.62 90 THR A C 1
ATOM 680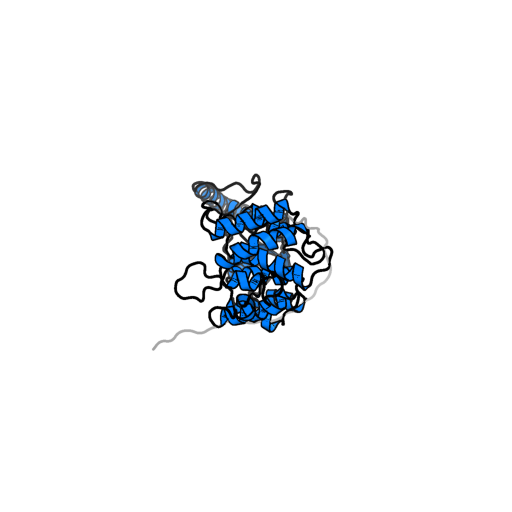 O O . THR A 1 90 ? -0.396 -6.305 -10.874 1.00 93.62 90 THR A O 1
ATOM 683 N N . GLY A 1 91 ? -2.246 -6.750 -9.693 1.00 92.69 91 GLY A N 1
ATOM 684 C CA . GLY A 1 91 ? -2.059 -8.205 -9.724 1.00 92.69 91 GLY A CA 1
ATOM 685 C C . GLY A 1 91 ? -2.013 -8.831 -11.134 1.00 92.69 91 GLY A C 1
ATOM 686 O O . GLY A 1 91 ? -2.365 -8.169 -12.121 1.00 92.69 91 GLY A O 1
ATOM 687 N N . PRO A 1 92 ? -1.652 -10.127 -11.235 1.00 93.44 92 PRO A N 1
ATOM 688 C CA . PRO A 1 92 ? -1.409 -10.839 -12.498 1.00 93.44 92 PRO A CA 1
ATOM 689 C C . PRO A 1 92 ? -2.601 -10.870 -13.461 1.00 93.44 92 PRO A C 1
ATOM 691 O O . PRO A 1 92 ? -2.409 -11.044 -14.660 1.00 93.44 92 PRO A O 1
ATOM 694 N N . GLU A 1 93 ? -3.819 -10.674 -12.954 1.00 93.25 93 GLU A N 1
ATOM 695 C CA . GLU A 1 93 ? -5.074 -10.688 -13.722 1.00 93.25 93 GLU A CA 1
ATOM 696 C C . GLU A 1 93 ? -5.600 -9.282 -14.079 1.00 93.25 93 GLU A C 1
ATOM 698 O O . GLU A 1 93 ? -6.442 -9.147 -14.962 1.00 93.25 93 GLU A O 1
ATOM 703 N N . GLN A 1 94 ? -5.152 -8.231 -13.379 1.00 92.69 94 GLN A N 1
ATOM 704 C CA . GLN A 1 94 ? -5.740 -6.878 -13.460 1.00 92.69 94 GLN A CA 1
ATOM 705 C C . GLN A 1 94 ? -4.854 -5.861 -14.190 1.00 92.69 94 GLN A C 1
ATOM 707 O O . GLN A 1 94 ? -5.309 -4.766 -14.539 1.00 92.69 94 GLN A O 1
ATOM 712 N N . THR A 1 95 ? -3.594 -6.224 -14.417 1.00 94.62 95 THR A N 1
ATOM 713 C CA . THR A 1 95 ? -2.589 -5.361 -15.031 1.00 94.62 95 THR A CA 1
ATOM 714 C C . THR A 1 95 ? -2.928 -5.031 -16.479 1.00 94.62 95 THR A C 1
ATOM 716 O O . THR A 1 95 ? -3.320 -5.884 -17.268 1.00 94.62 95 THR A O 1
ATOM 719 N N . ARG A 1 96 ? -2.777 -3.751 -16.831 1.00 96.25 96 ARG A N 1
ATOM 720 C CA . ARG A 1 96 ? -3.107 -3.194 -18.148 1.00 96.25 96 ARG A CA 1
ATOM 721 C C . ARG A 1 96 ? -1.850 -2.580 -18.768 1.00 96.25 96 ARG A C 1
ATOM 723 O O . ARG A 1 96 ? -1.601 -1.393 -18.524 1.00 96.25 96 ARG A O 1
ATOM 730 N N . PRO A 1 97 ? -1.087 -3.351 -19.568 1.00 95.69 97 PRO A N 1
ATOM 731 C CA . PRO A 1 97 ? 0.155 -2.903 -20.199 1.00 95.69 97 PRO A CA 1
ATOM 732 C C . PRO A 1 97 ? 0.035 -1.516 -20.838 1.00 95.69 97 PRO A C 1
ATOM 734 O O . PRO A 1 97 ? -1.020 -1.158 -21.377 1.00 95.69 97 PRO A O 1
ATOM 737 N N . LEU A 1 98 ? 1.089 -0.705 -20.757 1.00 96.94 98 LEU A N 1
ATOM 738 C CA . LEU A 1 98 ? 1.091 0.629 -21.356 1.00 96.94 98 LEU A CA 1
ATOM 739 C C . LEU A 1 98 ? 1.171 0.538 -22.888 1.00 96.94 98 LEU A C 1
ATOM 741 O O . LEU A 1 98 ? 1.807 -0.357 -23.449 1.00 96.94 98 LEU A O 1
ATOM 745 N N . GLY A 1 99 ? 0.538 1.492 -23.574 1.00 95.62 99 GLY A N 1
ATOM 746 C CA . GLY A 1 99 ? 0.790 1.725 -24.999 1.00 95.62 99 GLY A CA 1
ATOM 747 C C . GLY A 1 99 ? 2.146 2.404 -25.208 1.00 95.62 99 GLY A C 1
ATOM 748 O O . GLY A 1 99 ? 2.669 3.024 -24.283 1.00 95.62 99 GLY A O 1
ATOM 749 N N . GLU A 1 100 ? 2.702 2.329 -26.418 1.00 96.38 100 GLU A N 1
ATOM 750 C CA . GLU A 1 100 ? 4.044 2.852 -26.723 1.00 96.38 100 GLU A CA 1
ATOM 751 C C . GLU A 1 100 ? 4.210 4.332 -26.359 1.00 96.38 100 GLU A C 1
ATOM 753 O O . GLU A 1 100 ? 5.093 4.664 -25.576 1.00 96.38 100 GLU A O 1
ATOM 758 N N . GLU A 1 101 ? 3.320 5.216 -26.821 1.00 96.75 101 GLU A N 1
ATOM 759 C CA . GLU A 1 101 ? 3.382 6.649 -26.489 1.00 96.75 101 GLU A CA 1
ATOM 760 C C . GLU A 1 101 ? 3.326 6.921 -24.977 1.00 96.75 101 GLU A C 1
ATOM 762 O O . GLU A 1 101 ? 3.986 7.835 -24.480 1.00 96.75 101 GLU A O 1
ATOM 767 N N . GLN A 1 102 ? 2.558 6.119 -24.229 1.00 96.88 102 GLN A N 1
ATOM 768 C CA . GLN A 1 102 ? 2.457 6.248 -22.776 1.00 96.88 102 GLN A CA 1
ATOM 769 C C . GLN A 1 102 ? 3.734 5.755 -22.090 1.00 96.88 102 GLN A C 1
ATOM 771 O O . GLN A 1 102 ? 4.246 6.445 -21.213 1.00 96.88 102 GLN A O 1
ATOM 776 N N . ALA A 1 103 ? 4.289 4.616 -22.514 1.00 97.56 103 ALA A N 1
ATOM 777 C CA . ALA A 1 103 ? 5.555 4.101 -21.999 1.00 97.56 103 ALA A CA 1
ATOM 778 C C . ALA A 1 103 ? 6.715 5.076 -22.276 1.00 97.56 103 ALA A C 1
ATOM 780 O O . ALA A 1 103 ? 7.464 5.409 -21.361 1.00 97.56 103 ALA A O 1
ATOM 781 N N . MET A 1 104 ? 6.806 5.614 -23.499 1.00 97.88 104 MET A N 1
ATOM 782 C CA . MET A 1 104 ? 7.784 6.644 -23.875 1.00 97.88 104 MET A CA 1
ATOM 783 C C . MET A 1 104 ? 7.652 7.893 -22.987 1.00 97.88 104 MET A C 1
ATOM 785 O O . MET A 1 104 ? 8.646 8.366 -22.444 1.00 97.88 104 MET A O 1
ATOM 789 N N . ARG A 1 105 ? 6.426 8.397 -22.770 1.00 98.00 105 ARG A N 1
ATOM 790 C CA . ARG A 1 105 ? 6.162 9.566 -21.907 1.00 98.00 105 ARG A CA 1
ATOM 791 C C . ARG A 1 105 ? 6.560 9.327 -20.448 1.00 98.00 105 ARG A C 1
ATOM 793 O O . ARG A 1 105 ? 7.111 10.223 -19.810 1.00 98.00 105 ARG A O 1
ATOM 800 N N . VAL A 1 106 ? 6.279 8.140 -19.912 1.00 98.19 106 VAL A N 1
ATOM 801 C CA . VAL A 1 106 ? 6.618 7.767 -18.530 1.00 98.19 106 VAL A CA 1
ATOM 802 C C . VAL A 1 106 ? 8.133 7.670 -18.352 1.00 98.19 106 VAL A C 1
ATOM 804 O O . VAL A 1 106 ? 8.670 8.277 -17.428 1.00 98.19 106 VAL A O 1
ATOM 807 N N . LEU A 1 107 ? 8.835 6.9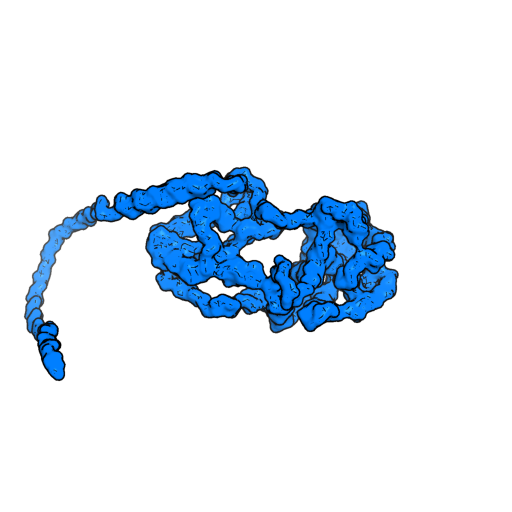80 -19.257 1.00 98.06 107 LEU A N 1
ATOM 808 C CA . LEU A 1 107 ? 10.292 6.824 -19.181 1.00 98.06 107 LEU A CA 1
ATOM 809 C C . LEU A 1 107 ? 11.041 8.145 -19.435 1.00 98.06 107 LEU A C 1
ATOM 811 O O . LEU A 1 107 ? 12.046 8.392 -18.771 1.00 98.06 107 LEU A O 1
ATOM 815 N N . ASP A 1 108 ? 10.531 9.028 -20.303 1.00 97.94 108 ASP A N 1
ATOM 816 C CA . ASP A 1 108 ? 11.047 10.398 -20.455 1.00 97.94 108 ASP A CA 1
ATOM 817 C C . ASP A 1 108 ? 10.862 11.224 -19.177 1.00 97.94 108 ASP A C 1
ATOM 819 O O . ASP A 1 108 ? 11.807 11.848 -18.700 1.00 97.94 108 ASP A O 1
ATOM 823 N N . THR A 1 109 ? 9.678 11.161 -18.558 1.00 98.06 109 THR A N 1
ATOM 824 C CA . THR A 1 109 ? 9.403 11.860 -17.291 1.00 98.06 109 THR A CA 1
ATOM 825 C C . THR A 1 109 ? 10.347 11.385 -16.181 1.00 98.06 109 THR A C 1
ATOM 827 O O . THR A 1 109 ? 10.931 12.208 -15.478 1.00 98.06 109 THR A O 1
ATOM 830 N N . ILE A 1 110 ? 10.562 10.069 -16.060 1.00 98.12 110 ILE A N 1
ATOM 831 C CA . ILE A 1 110 ? 11.519 9.475 -15.114 1.00 98.12 110 ILE A CA 1
ATOM 832 C C . ILE A 1 110 ? 12.949 9.949 -15.405 1.00 98.12 110 ILE A C 1
ATOM 834 O O . ILE A 1 110 ? 13.647 10.379 -14.487 1.00 98.12 110 ILE A O 1
ATOM 838 N N . LEU A 1 111 ? 13.383 9.912 -16.668 1.00 97.44 111 LEU A N 1
ATOM 839 C CA . LEU A 1 111 ? 14.735 10.305 -17.064 1.00 97.44 111 LEU A CA 1
ATOM 840 C C . LEU A 1 111 ? 15.015 11.780 -16.753 1.00 97.44 111 LEU A C 1
ATOM 842 O O . LEU A 1 111 ? 16.036 12.101 -16.148 1.00 97.44 111 LEU A O 1
ATOM 846 N N . ARG A 1 112 ? 14.087 12.668 -17.113 1.00 97.19 112 ARG A N 1
ATOM 847 C CA . ARG A 1 112 ? 14.188 14.111 -16.859 1.00 97.19 112 ARG A CA 1
ATOM 848 C C . ARG A 1 112 ? 14.135 14.435 -15.367 1.00 97.19 112 ARG A C 1
ATOM 850 O O . ARG A 1 112 ? 14.855 15.319 -14.909 1.00 97.19 112 ARG A O 1
ATOM 857 N N . SER A 1 113 ? 13.356 13.677 -14.591 1.00 96.88 113 SER A N 1
ATOM 858 C CA . SER A 1 113 ? 13.367 13.761 -13.127 1.00 96.88 113 SER A CA 1
ATOM 859 C C . SER A 1 113 ? 14.726 13.370 -12.543 1.00 96.88 113 SER A C 1
ATOM 861 O O . SER A 1 113 ? 15.279 14.113 -11.738 1.00 96.88 113 SER A O 1
ATOM 863 N N . ALA A 1 114 ? 15.298 12.243 -12.978 1.00 94.94 114 ALA A N 1
ATOM 864 C CA . ALA A 1 114 ? 16.603 11.764 -12.516 1.00 94.94 114 ALA A CA 1
ATOM 865 C C . ALA A 1 114 ? 17.768 12.683 -12.939 1.00 94.94 114 ALA A C 1
ATOM 867 O O . ALA A 1 114 ? 18.781 12.756 -12.251 1.00 94.94 114 ALA A O 1
ATOM 868 N N . MET A 1 115 ? 17.612 13.427 -14.039 1.00 94.94 115 MET A N 1
ATOM 869 C CA . MET A 1 115 ? 18.543 14.478 -14.470 1.00 94.94 115 MET A CA 1
ATOM 870 C C . MET A 1 115 ? 18.349 15.824 -13.738 1.00 94.94 115 MET A C 1
ATOM 872 O O . MET A 1 115 ? 19.102 16.762 -13.992 1.00 94.94 115 MET A O 1
ATOM 876 N N . GLY A 1 116 ? 17.364 15.944 -12.837 1.00 93.19 116 GLY A N 1
ATOM 877 C CA . GLY A 1 116 ? 17.075 17.181 -12.099 1.00 93.19 116 GLY A CA 1
ATOM 878 C C . GLY A 1 116 ? 16.392 18.278 -12.929 1.00 93.19 116 GLY A C 1
ATOM 879 O O . GLY A 1 116 ? 16.388 19.441 -12.527 1.00 93.19 116 GLY A O 1
ATOM 880 N N . GLU A 1 117 ? 15.819 17.940 -14.088 1.00 93.75 117 GLU A N 1
ATOM 881 C CA . GLU A 1 117 ? 15.146 18.903 -14.972 1.00 93.75 117 GLU A CA 1
ATOM 882 C C . GLU A 1 117 ? 13.720 19.249 -14.514 1.00 93.75 117 GLU A C 1
ATOM 884 O O . GLU A 1 117 ? 13.198 20.312 -14.862 1.00 93.75 117 GLU A O 1
ATOM 889 N N . LEU A 1 118 ? 13.072 18.358 -13.754 1.00 90.88 118 LEU A N 1
ATOM 890 C CA . LEU A 1 118 ? 11.730 18.576 -13.209 1.00 90.88 118 LEU A CA 1
ATOM 891 C C . LEU A 1 118 ? 11.822 19.256 -11.840 1.00 90.88 118 LEU A C 1
ATOM 893 O O . LEU A 1 118 ? 12.286 18.657 -10.872 1.00 90.88 118 LEU A O 1
ATOM 897 N N . LYS A 1 119 ? 11.377 20.515 -11.772 1.00 80.81 119 LYS A N 1
ATOM 898 C CA . LYS A 1 119 ? 11.338 21.307 -10.529 1.00 80.81 119 LYS A CA 1
ATOM 899 C C . LYS A 1 119 ? 10.041 21.110 -9.748 1.00 80.81 119 LYS A C 1
ATOM 901 O O . LYS A 1 119 ? 10.074 21.028 -8.526 1.00 80.81 119 LYS A O 1
ATOM 906 N N . ASP A 1 120 ? 8.926 21.016 -10.466 1.00 84.94 120 ASP A N 1
ATOM 907 C CA . ASP A 1 120 ? 7.599 20.784 -9.906 1.00 84.94 120 ASP A CA 1
ATOM 908 C C . ASP A 1 120 ? 7.257 19.291 -9.999 1.00 84.94 120 ASP A C 1
ATOM 910 O O . ASP A 1 120 ? 7.424 18.683 -11.057 1.00 84.94 120 ASP A O 1
ATOM 914 N N . GLU A 1 121 ? 6.789 18.713 -8.889 1.00 88.31 121 GLU A N 1
ATOM 915 C CA . GLU A 1 121 ? 6.364 17.304 -8.772 1.00 88.31 121 GLU A CA 1
ATOM 916 C C . GLU A 1 121 ? 7.353 16.290 -9.410 1.00 88.31 121 GLU A C 1
ATOM 918 O O . GLU A 1 121 ? 6.966 15.517 -10.298 1.00 88.31 121 GLU A O 1
ATOM 923 N N . PRO A 1 122 ? 8.641 16.269 -8.992 1.00 94.31 122 PRO A N 1
ATOM 924 C CA . PRO A 1 122 ? 9.594 15.259 -9.448 1.00 94.31 122 PRO A CA 1
ATOM 925 C C . PRO A 1 122 ? 9.140 13.847 -9.049 1.00 94.31 122 PRO A C 1
ATOM 927 O O . PRO A 1 122 ? 8.436 13.644 -8.058 1.00 94.31 122 PRO A O 1
ATOM 930 N N . VAL A 1 123 ? 9.564 12.849 -9.823 1.00 96.88 123 VAL A N 1
ATOM 931 C CA . VAL A 1 123 ? 9.306 11.433 -9.539 1.00 96.88 123 VAL A CA 1
ATOM 932 C C . VAL A 1 123 ? 10.094 11.031 -8.290 1.00 96.88 123 VAL A C 1
ATOM 934 O O . VAL A 1 123 ? 11.324 11.080 -8.299 1.00 96.88 123 VAL A O 1
ATOM 937 N N . SER A 1 124 ? 9.398 10.640 -7.220 1.00 95.25 124 SER A N 1
ATOM 938 C CA . SER A 1 124 ? 10.039 10.252 -5.956 1.00 95.25 124 SER A CA 1
ATOM 939 C C . SER A 1 124 ? 10.698 8.870 -6.023 1.00 95.25 124 SER A C 1
ATOM 941 O O . SER A 1 124 ? 10.342 8.036 -6.860 1.00 95.25 124 SER A O 1
ATOM 943 N N . ASN A 1 125 ? 11.614 8.585 -5.092 1.00 95.75 125 ASN A N 1
ATOM 944 C CA . ASN A 1 125 ? 12.248 7.268 -4.974 1.00 95.75 125 ASN A CA 1
ATOM 945 C C . ASN A 1 125 ? 11.208 6.161 -4.746 1.00 95.75 125 ASN A C 1
ATOM 947 O O . ASN A 1 125 ? 11.261 5.131 -5.420 1.00 95.75 125 ASN A O 1
ATOM 951 N N . ALA A 1 126 ? 10.197 6.412 -3.906 1.00 95.69 126 ALA A N 1
ATOM 952 C CA . ALA A 1 126 ? 9.047 5.520 -3.763 1.00 95.69 126 ALA A CA 1
ATOM 953 C C . ALA A 1 126 ? 8.317 5.259 -5.100 1.00 95.69 126 ALA A C 1
ATOM 955 O O . ALA A 1 126 ? 7.953 4.119 -5.395 1.00 95.69 126 ALA A O 1
ATOM 956 N N . GLN A 1 127 ? 8.132 6.280 -5.953 1.00 97.62 127 GLN A N 1
ATOM 957 C CA . GLN A 1 127 ? 7.525 6.076 -7.272 1.00 97.62 127 GLN A CA 1
ATOM 958 C C . GLN A 1 127 ? 8.412 5.245 -8.209 1.00 97.62 127 GLN A C 1
ATOM 960 O O . GLN A 1 127 ? 7.894 4.375 -8.913 1.00 97.62 127 GLN A O 1
ATOM 965 N N . LEU A 1 128 ? 9.729 5.471 -8.202 1.00 98.31 128 LEU A N 1
ATOM 966 C CA . LEU A 1 128 ? 10.681 4.672 -8.979 1.00 98.31 128 LEU A CA 1
ATOM 967 C C . LEU A 1 128 ? 10.648 3.201 -8.549 1.00 98.31 128 LEU A C 1
ATOM 969 O O . LEU A 1 128 ? 10.469 2.331 -9.398 1.00 98.31 128 LEU A O 1
ATOM 973 N N . GLY A 1 129 ? 10.751 2.931 -7.245 1.00 98.31 129 GLY A N 1
ATOM 974 C CA . GLY A 1 129 ? 10.711 1.580 -6.684 1.00 98.31 129 GLY A CA 1
ATOM 975 C C . GLY A 1 129 ? 9.434 0.828 -7.052 1.00 98.31 129 GLY A C 1
ATOM 976 O O . GLY A 1 129 ? 9.493 -0.234 -7.665 1.00 98.31 129 GLY A O 1
ATOM 977 N N . ALA A 1 130 ? 8.274 1.427 -6.777 1.00 98.38 130 ALA A N 1
ATOM 978 C CA . ALA A 1 130 ? 6.971 0.860 -7.118 1.00 98.38 130 ALA A CA 1
ATOM 979 C C . ALA A 1 130 ? 6.793 0.597 -8.627 1.00 98.38 130 ALA A C 1
ATOM 981 O O . ALA A 1 130 ? 6.276 -0.453 -9.017 1.00 98.38 130 ALA A O 1
ATOM 982 N N . PHE A 1 131 ? 7.212 1.536 -9.487 1.00 98.50 131 PHE A N 1
ATOM 983 C CA . PHE A 1 131 ? 7.083 1.387 -10.939 1.00 98.50 131 PHE A CA 1
ATOM 984 C C . PHE A 1 131 ? 7.995 0.278 -11.474 1.00 98.50 131 PHE A C 1
ATOM 986 O O . PHE A 1 131 ? 7.522 -0.618 -12.172 1.00 98.50 131 PHE A O 1
ATOM 993 N N . PHE A 1 132 ? 9.286 0.301 -11.129 1.00 98.19 132 PHE A N 1
ATOM 994 C CA . PHE A 1 132 ? 10.238 -0.688 -11.633 1.00 98.19 132 PHE A CA 1
ATOM 995 C C . PHE A 1 132 ? 10.009 -2.087 -11.055 1.00 98.19 132 PHE A C 1
ATOM 997 O O . PHE A 1 132 ? 10.162 -3.048 -11.804 1.00 98.19 132 PHE A O 1
ATOM 1004 N N . ALA A 1 133 ? 9.541 -2.218 -9.808 1.00 98.44 133 ALA A N 1
ATOM 1005 C CA . ALA A 1 133 ? 9.131 -3.509 -9.254 1.00 98.44 133 ALA A CA 1
ATOM 1006 C C . ALA A 1 133 ? 7.991 -4.124 -10.072 1.00 98.44 133 ALA A C 1
ATOM 1008 O O . ALA A 1 133 ? 8.054 -5.289 -10.466 1.00 98.44 133 ALA A O 1
ATOM 1009 N N . GLY A 1 134 ? 6.989 -3.307 -10.416 1.00 97.62 134 GLY A N 1
ATOM 1010 C CA . GLY A 1 134 ? 5.900 -3.741 -11.279 1.00 97.62 134 GLY A CA 1
ATOM 1011 C C . GLY A 1 134 ? 6.360 -4.114 -12.687 1.00 97.62 134 GLY A C 1
ATOM 1012 O O . GLY A 1 134 ? 5.870 -5.090 -13.245 1.00 97.62 134 GLY A O 1
ATOM 1013 N N . MET A 1 135 ? 7.339 -3.404 -13.254 1.00 97.25 135 MET A N 1
ATOM 1014 C CA . MET A 1 135 ? 7.935 -3.791 -14.536 1.00 97.25 135 MET A CA 1
ATOM 1015 C C . MET A 1 135 ? 8.708 -5.118 -14.438 1.00 97.25 135 MET A C 1
ATOM 1017 O O . MET A 1 135 ? 8.520 -5.969 -15.303 1.00 97.25 135 MET A O 1
ATOM 1021 N N . ALA A 1 136 ? 9.523 -5.331 -13.402 1.00 96.75 136 ALA A N 1
ATOM 1022 C CA . ALA A 1 136 ? 10.324 -6.547 -13.241 1.00 96.75 136 ALA A CA 1
ATOM 1023 C C . ALA A 1 136 ? 9.455 -7.799 -13.015 1.00 96.75 136 ALA A C 1
ATOM 1025 O O . ALA A 1 136 ? 9.577 -8.770 -13.761 1.00 96.75 136 ALA A O 1
ATOM 1026 N N . ILE A 1 137 ? 8.501 -7.746 -12.078 1.00 96.88 137 ILE A N 1
ATOM 1027 C CA . ILE A 1 137 ? 7.558 -8.848 -11.804 1.00 96.88 137 ILE A CA 1
ATOM 1028 C C . ILE A 1 137 ? 6.775 -9.218 -13.072 1.00 96.88 137 ILE A C 1
ATOM 1030 O O . ILE A 1 137 ? 6.693 -10.388 -13.449 1.00 96.88 137 ILE A O 1
ATOM 1034 N N . ARG A 1 138 ? 6.268 -8.210 -13.798 1.00 96.56 138 ARG A N 1
ATOM 1035 C CA . ARG A 1 138 ? 5.557 -8.421 -15.068 1.00 96.56 138 ARG A CA 1
ATOM 1036 C C . ARG A 1 138 ? 6.415 -9.059 -16.158 1.00 96.56 138 ARG A C 1
ATOM 1038 O O . ARG A 1 138 ? 5.854 -9.700 -17.037 1.00 96.56 138 ARG A O 1
ATOM 1045 N N . ALA A 1 139 ? 7.729 -8.849 -16.159 1.00 93.50 139 ALA A N 1
ATOM 1046 C CA . ALA A 1 139 ? 8.623 -9.487 -17.122 1.00 93.50 139 ALA A CA 1
ATOM 1047 C C . ALA A 1 139 ? 8.940 -10.943 -16.743 1.00 93.50 139 ALA A C 1
ATOM 1049 O O . ALA A 1 139 ? 9.077 -11.781 -17.631 1.00 93.50 139 ALA A O 1
ATOM 1050 N N . ASN A 1 140 ? 9.034 -11.234 -15.442 1.00 89.00 140 ASN A N 1
ATOM 1051 C CA . ASN A 1 140 ? 9.497 -12.522 -14.926 1.00 89.00 140 ASN A CA 1
ATOM 1052 C C . ASN A 1 140 ? 8.390 -13.578 -14.798 1.00 89.00 140 ASN A C 1
ATOM 1054 O O . ASN A 1 140 ? 8.587 -14.718 -15.216 1.00 89.00 140 ASN A O 1
ATOM 1058 N N . SER A 1 141 ? 7.253 -13.232 -14.182 1.00 92.00 141 SER A N 1
ATOM 1059 C CA . SER A 1 141 ? 6.327 -14.230 -13.614 1.00 92.00 141 SER A CA 1
ATOM 1060 C C . SER A 1 141 ? 4.873 -14.114 -14.070 1.00 92.00 141 SER A C 1
ATOM 1062 O O . SER A 1 141 ? 4.112 -15.076 -13.948 1.00 92.00 141 SER A O 1
ATOM 1064 N N . PHE A 1 142 ? 4.453 -12.961 -14.596 1.00 94.06 142 PHE A N 1
ATOM 1065 C CA . PHE A 1 142 ? 3.052 -12.748 -14.966 1.00 94.06 142 PHE A CA 1
ATOM 1066 C C . PHE A 1 142 ? 2.655 -13.460 -16.277 1.00 94.06 142 PHE A C 1
ATOM 1068 O O . PHE A 1 142 ? 3.503 -13.662 -17.151 1.00 94.06 142 PHE A O 1
ATOM 1075 N N . PRO A 1 143 ? 1.362 -13.808 -16.459 1.00 94.00 143 PRO A N 1
ATOM 1076 C CA . PRO A 1 143 ? 0.839 -14.351 -17.715 1.00 94.00 143 PRO A CA 1
ATOM 1077 C C . PRO A 1 143 ? 1.021 -13.393 -18.900 1.00 94.00 143 PRO A C 1
ATOM 1079 O O . PRO A 1 143 ? 0.904 -12.183 -18.737 1.00 94.00 143 PRO A O 1
ATOM 1082 N N . GLU A 1 144 ? 1.214 -13.927 -20.112 1.00 92.88 144 GLU A N 1
ATOM 1083 C CA . GLU A 1 144 ? 1.511 -13.170 -21.350 1.00 92.88 144 GLU A CA 1
ATOM 1084 C C . GLU A 1 144 ? 0.637 -11.914 -21.554 1.00 92.88 144 GLU A C 1
ATOM 1086 O O . GLU A 1 144 ? 1.148 -10.847 -21.887 1.00 92.88 144 GLU A O 1
ATOM 1091 N N . ALA A 1 145 ? -0.669 -12.007 -21.278 1.00 93.06 145 ALA A N 1
ATOM 1092 C CA . ALA A 1 145 ? -1.620 -10.900 -21.418 1.00 93.06 145 ALA A CA 1
ATOM 1093 C C . ALA A 1 145 ? -1.344 -9.688 -20.499 1.00 93.06 145 ALA A C 1
ATOM 1095 O O . ALA A 1 145 ? -1.810 -8.583 -20.785 1.00 93.06 145 ALA A O 1
ATOM 1096 N N . THR A 1 146 ? -0.609 -9.881 -19.400 1.00 94.81 146 THR A N 1
ATOM 1097 C CA . THR A 1 146 ? -0.247 -8.842 -18.422 1.00 94.81 146 THR A CA 1
ATOM 1098 C C . THR A 1 146 ? 1.264 -8.601 -18.312 1.00 94.81 146 THR A C 1
ATOM 1100 O O . THR A 1 146 ? 1.682 -7.662 -17.620 1.00 94.81 146 THR A O 1
ATOM 1103 N N . GLN A 1 147 ? 2.081 -9.343 -19.070 1.00 95.62 147 GLN A N 1
ATOM 1104 C CA . GLN A 1 147 ? 3.491 -9.021 -19.321 1.00 95.62 147 GLN A CA 1
ATOM 1105 C C . GLN A 1 147 ? 3.649 -7.696 -20.085 1.00 95.62 147 GLN A C 1
ATOM 1107 O O . GLN A 1 147 ? 2.683 -6.971 -20.339 1.00 95.62 147 GLN A O 1
ATOM 1112 N N . TRP A 1 148 ? 4.884 -7.320 -20.427 1.00 96.19 148 TRP A N 1
ATOM 1113 C CA . TRP A 1 148 ? 5.144 -6.102 -21.196 1.00 96.19 148 TRP A CA 1
ATOM 1114 C C . TRP A 1 148 ? 4.470 -6.146 -22.571 1.00 96.19 148 TRP A C 1
ATOM 1116 O O . TRP A 1 148 ? 4.504 -7.166 -23.261 1.00 96.19 148 TRP A O 1
ATOM 1126 N N . SER A 1 149 ? 3.918 -5.013 -23.001 1.00 95.44 149 SER A N 1
ATOM 1127 C CA . SER A 1 149 ? 3.525 -4.797 -24.391 1.00 95.44 149 SER A CA 1
ATOM 1128 C C . SER A 1 149 ? 4.760 -4.611 -25.279 1.00 95.44 149 SER A C 1
ATOM 1130 O O . SER A 1 149 ? 5.848 -4.264 -24.809 1.00 95.44 149 SER A O 1
ATOM 1132 N N . ASP A 1 150 ? 4.598 -4.746 -26.595 1.00 95.38 150 ASP A N 1
ATOM 1133 C CA . ASP A 1 150 ? 5.682 -4.414 -27.529 1.00 95.38 150 ASP A CA 1
ATOM 1134 C C . ASP A 1 150 ? 6.046 -2.922 -27.502 1.00 95.38 150 ASP A C 1
ATOM 1136 O O . ASP A 1 150 ? 7.182 -2.559 -27.802 1.00 95.38 150 ASP A O 1
ATOM 1140 N N . GLY A 1 151 ? 5.101 -2.060 -27.110 1.00 95.25 151 GLY A N 1
ATOM 1141 C CA . GLY A 1 151 ? 5.349 -0.637 -26.887 1.00 95.25 151 GLY A CA 1
ATOM 1142 C C . GLY A 1 151 ? 6.222 -0.386 -25.656 1.00 95.25 151 GLY A C 1
ATOM 1143 O O . GLY A 1 151 ? 7.141 0.425 -25.719 1.00 95.25 151 GLY A O 1
ATOM 1144 N N . GLU A 1 152 ? 5.990 -1.119 -24.564 1.00 96.56 152 GLU A N 1
ATOM 1145 C CA . GLU A 1 152 ? 6.844 -1.092 -23.369 1.00 96.56 152 GLU A CA 1
ATOM 1146 C C . GLU A 1 152 ? 8.237 -1.660 -23.668 1.00 96.56 152 GLU A C 1
ATOM 1148 O O . GLU A 1 152 ? 9.227 -1.028 -23.305 1.00 96.56 152 GLU A O 1
ATOM 1153 N N . ARG A 1 153 ? 8.336 -2.778 -24.407 1.00 95.31 153 ARG A N 1
ATOM 1154 C CA . ARG A 1 153 ? 9.621 -3.332 -24.880 1.00 95.31 153 ARG A CA 1
ATOM 1155 C C . ARG A 1 153 ? 10.410 -2.319 -25.718 1.00 95.31 153 ARG A C 1
ATOM 1157 O O . ARG A 1 153 ? 11.584 -2.080 -25.434 1.00 95.31 153 ARG A O 1
ATOM 1164 N N . ARG A 1 154 ? 9.778 -1.684 -26.717 1.00 95.19 154 ARG A N 1
ATOM 1165 C CA . ARG A 1 154 ? 10.423 -0.650 -27.549 1.00 95.19 154 ARG A CA 1
ATOM 1166 C C . ARG A 1 154 ? 10.859 0.556 -26.721 1.00 95.19 154 ARG A C 1
ATOM 1168 O O . ARG A 1 154 ? 12.022 0.949 -26.807 1.00 95.19 154 ARG A O 1
ATOM 1175 N N . ALA A 1 155 ? 9.978 1.094 -25.879 1.00 95.94 155 ALA A N 1
ATOM 1176 C CA . ALA A 1 155 ? 10.301 2.233 -25.025 1.00 95.94 155 ALA A CA 1
ATOM 1177 C C . ALA A 1 155 ? 11.458 1.922 -24.064 1.00 95.94 155 ALA A C 1
ATOM 1179 O O . ALA A 1 155 ? 12.401 2.707 -23.964 1.00 95.94 155 ALA A O 1
ATOM 1180 N N . MET A 1 156 ? 11.456 0.748 -23.426 1.00 94.75 156 MET A N 1
ATOM 1181 C CA . MET A 1 156 ? 12.541 0.343 -22.535 1.00 94.75 156 MET A CA 1
ATOM 1182 C C . MET A 1 156 ? 13.870 0.203 -23.285 1.00 94.75 156 MET A C 1
ATOM 1184 O O . MET A 1 156 ? 14.878 0.734 -22.825 1.00 94.75 156 MET A O 1
ATOM 1188 N N . SER A 1 157 ? 13.875 -0.404 -24.479 1.00 93.06 157 SER A N 1
ATOM 1189 C CA . SER A 1 157 ? 15.095 -0.534 -25.294 1.00 93.06 157 SER A CA 1
ATOM 1190 C C . SER A 1 157 ? 15.729 0.816 -25.674 1.00 93.06 157 SER A C 1
ATOM 1192 O O . SER A 1 157 ? 16.950 0.918 -25.778 1.00 93.06 157 SER A O 1
ATOM 1194 N N . LEU A 1 158 ? 14.912 1.867 -25.828 1.00 94.50 158 LEU A N 1
ATOM 1195 C CA . LEU A 1 158 ? 15.359 3.220 -26.162 1.00 94.50 158 LEU A CA 1
ATOM 1196 C C . LEU A 1 158 ? 15.852 4.003 -24.933 1.00 94.50 158 LEU A C 1
ATOM 1198 O O . LEU A 1 158 ? 16.846 4.727 -25.011 1.00 94.50 158 LEU A O 1
ATOM 1202 N N . PHE A 1 159 ? 15.151 3.887 -23.801 1.00 95.44 159 PHE A N 1
ATOM 1203 C CA . PHE A 1 159 ? 15.407 4.701 -22.609 1.00 95.44 159 PHE A CA 1
ATOM 1204 C C . PHE A 1 159 ? 16.368 4.055 -21.604 1.00 95.44 159 PHE A C 1
ATOM 1206 O O . PHE A 1 159 ? 17.128 4.784 -20.958 1.00 95.44 159 PHE A O 1
ATOM 1213 N N . TRP A 1 160 ? 16.395 2.724 -21.475 1.00 94.19 160 TRP A N 1
ATOM 1214 C CA . TRP A 1 160 ? 17.219 2.035 -20.473 1.00 94.19 160 TRP A CA 1
ATOM 1215 C C . TRP A 1 160 ? 18.719 2.382 -20.539 1.00 94.19 160 TRP A C 1
ATOM 1217 O O . TRP A 1 160 ? 19.282 2.703 -19.489 1.00 94.19 160 TRP A O 1
ATOM 1227 N N . PRO A 1 161 ? 19.371 2.464 -21.722 1.00 92.44 161 PRO A N 1
ATOM 1228 C CA . PRO A 1 161 ? 20.782 2.857 -21.814 1.00 92.44 161 PRO A CA 1
ATOM 1229 C C . PRO A 1 161 ? 21.086 4.267 -21.280 1.00 92.44 161 PRO A C 1
ATOM 1231 O O . PRO A 1 161 ? 22.229 4.563 -20.940 1.00 92.44 161 PRO A O 1
ATOM 1234 N N . ARG A 1 162 ? 20.083 5.152 -21.189 1.00 93.94 162 ARG A N 1
ATOM 1235 C CA . ARG A 1 162 ? 20.211 6.483 -20.568 1.00 93.94 162 ARG A CA 1
ATOM 1236 C C . ARG A 1 162 ? 19.877 6.419 -19.076 1.00 93.94 162 ARG A C 1
ATOM 1238 O O . ARG A 1 162 ? 20.650 6.916 -18.261 1.00 93.94 162 ARG A O 1
ATOM 1245 N N . LEU A 1 163 ? 18.779 5.751 -18.721 1.00 94.44 163 LEU A N 1
ATOM 1246 C CA . LEU A 1 163 ? 18.310 5.578 -17.342 1.00 94.44 163 LEU A CA 1
ATOM 1247 C C . LEU A 1 163 ? 19.349 4.893 -16.442 1.00 94.44 163 LEU A C 1
ATOM 1249 O O . LEU A 1 163 ? 19.618 5.376 -15.344 1.00 94.44 163 LEU A O 1
ATOM 1253 N N . VAL A 1 164 ? 20.005 3.831 -16.917 1.00 91.88 164 VAL A N 1
ATOM 1254 C CA . VAL A 1 164 ? 21.010 3.080 -16.140 1.00 91.88 164 VAL A CA 1
ATOM 1255 C C . VAL A 1 164 ? 22.213 3.938 -15.709 1.00 91.88 164 VAL A C 1
ATOM 1257 O O . VAL A 1 164 ? 22.882 3.613 -14.727 1.00 91.88 164 VAL A O 1
ATOM 1260 N N . ASN A 1 165 ? 22.469 5.065 -16.381 1.00 92.25 165 ASN A N 1
ATOM 1261 C CA . ASN A 1 165 ? 23.540 5.997 -16.023 1.00 92.25 165 ASN A CA 1
ATOM 1262 C C . ASN A 1 165 ? 23.132 7.027 -14.955 1.00 92.25 165 ASN A C 1
ATOM 1264 O O . ASN A 1 165 ? 24.007 7.512 -14.245 1.00 92.25 165 ASN A O 1
ATOM 1268 N N . VAL A 1 166 ? 21.837 7.337 -14.811 1.00 94.88 166 VAL A N 1
ATOM 1269 C CA . VAL A 1 166 ? 21.342 8.398 -13.905 1.00 94.88 166 VAL A CA 1
ATOM 1270 C C . VAL A 1 166 ? 20.556 7.886 -12.696 1.00 94.88 166 VAL A C 1
ATOM 1272 O O . VAL A 1 166 ? 20.471 8.582 -11.692 1.00 94.88 166 VAL A O 1
ATOM 1275 N N . LEU A 1 167 ? 19.980 6.682 -12.766 1.00 95.31 167 LEU A N 1
ATOM 1276 C CA . LEU A 1 167 ? 19.205 6.120 -11.657 1.00 95.31 167 LEU A CA 1
ATOM 1277 C C . LEU A 1 167 ? 20.100 5.756 -10.448 1.00 95.31 167 LEU A C 1
ATOM 1279 O O . LEU A 1 167 ? 21.292 5.474 -10.629 1.00 95.31 167 LEU A O 1
ATOM 1283 N N . PRO A 1 168 ? 19.541 5.687 -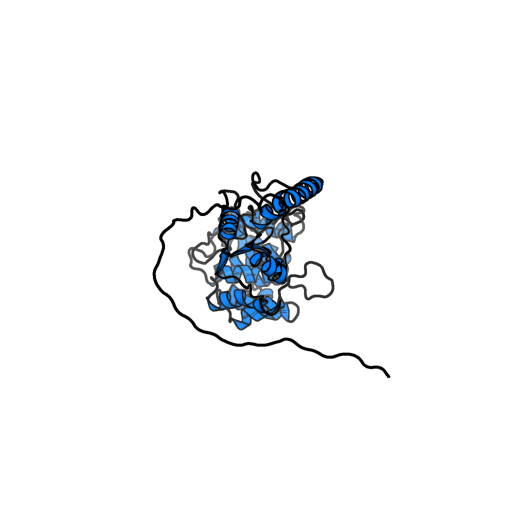9.224 1.00 94.50 168 PRO A N 1
ATOM 1284 C CA . PRO A 1 168 ? 20.210 5.099 -8.059 1.00 94.50 168 PRO A CA 1
ATOM 1285 C C . PRO A 1 168 ? 20.512 3.594 -8.240 1.00 94.50 168 PRO A C 1
ATOM 1287 O O . PRO A 1 168 ? 19.836 2.922 -9.030 1.00 94.50 168 PRO A O 1
ATOM 1290 N N . PRO A 1 169 ? 21.525 3.028 -7.552 1.00 94.31 169 PRO A N 1
ATOM 1291 C CA . PRO A 1 169 ? 21.876 1.609 -7.664 1.00 94.31 169 PRO A CA 1
ATOM 1292 C C . PRO A 1 169 ? 20.749 0.664 -7.219 1.00 94.31 169 PRO A C 1
ATOM 1294 O O . PRO A 1 169 ? 20.549 -0.365 -7.861 1.00 94.31 169 PRO A O 1
ATOM 1297 N N . GLU A 1 170 ? 19.973 1.027 -6.197 1.00 95.81 170 GLU A N 1
ATOM 1298 C CA . GLU A 1 170 ? 18.812 0.260 -5.739 1.00 95.81 170 GLU A CA 1
ATOM 1299 C C . GLU A 1 170 ? 17.710 0.189 -6.800 1.00 95.81 170 GLU A C 1
ATOM 1301 O O . GLU A 1 170 ? 17.138 -0.873 -7.022 1.00 95.81 170 GLU A O 1
ATOM 1306 N N . VAL A 1 171 ? 17.461 1.277 -7.536 1.00 96.94 171 VAL A N 1
ATOM 1307 C CA . VAL A 1 171 ? 16.451 1.296 -8.604 1.00 96.94 171 VAL A CA 1
ATOM 1308 C C . VAL A 1 171 ? 16.908 0.431 -9.780 1.00 96.94 171 VAL A C 1
ATOM 1310 O O . VAL A 1 171 ? 16.091 -0.257 -10.383 1.00 96.94 171 VAL A O 1
ATOM 1313 N N . LYS A 1 172 ? 18.217 0.393 -10.076 1.00 95.75 172 LYS A N 1
ATOM 1314 C CA . LYS A 1 172 ? 18.786 -0.527 -11.081 1.00 95.75 172 LYS A CA 1
ATOM 1315 C C . LYS A 1 172 ? 18.630 -1.988 -10.669 1.00 95.75 172 LYS A C 1
ATOM 1317 O O . LYS A 1 172 ? 18.346 -2.815 -11.526 1.00 95.75 172 LYS A O 1
ATOM 1322 N N . PHE A 1 173 ? 18.791 -2.292 -9.381 1.00 96.44 173 PHE A N 1
ATOM 1323 C CA . PHE A 1 173 ? 18.509 -3.619 -8.837 1.00 96.44 173 PHE A CA 1
ATOM 1324 C C . PHE A 1 173 ? 17.026 -3.985 -8.953 1.00 96.44 173 PHE A C 1
ATOM 1326 O O . PHE A 1 173 ? 16.716 -5.036 -9.493 1.00 96.44 173 PHE A O 1
ATOM 1333 N N . ILE A 1 174 ? 16.114 -3.112 -8.524 1.00 97.75 174 ILE A N 1
ATOM 1334 C CA . ILE A 1 174 ? 14.665 -3.362 -8.590 1.00 97.75 174 ILE A CA 1
ATOM 1335 C C . ILE A 1 174 ? 14.199 -3.582 -10.039 1.00 97.75 174 ILE A C 1
ATOM 1337 O O . ILE A 1 174 ? 13.342 -4.422 -10.298 1.00 97.75 174 ILE A O 1
ATOM 1341 N N . ALA A 1 175 ? 14.763 -2.825 -10.982 1.00 96.25 175 ALA A N 1
ATOM 1342 C CA . ALA A 1 175 ? 14.431 -2.888 -12.401 1.00 96.25 175 ALA A CA 1
ATOM 1343 C C . ALA A 1 175 ? 14.970 -4.139 -13.117 1.00 96.25 175 ALA A C 1
ATOM 1345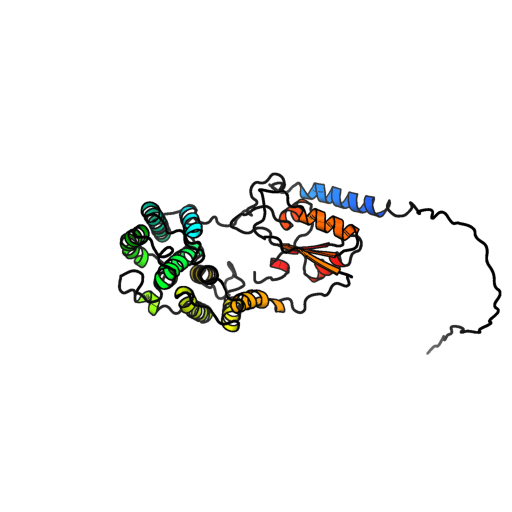 O O . ALA A 1 175 ? 14.338 -4.611 -14.060 1.00 96.25 175 ALA A O 1
ATOM 1346 N N . ASP A 1 176 ? 16.133 -4.655 -12.709 1.00 94.50 176 ASP A N 1
ATOM 1347 C CA . ASP A 1 176 ? 16.770 -5.821 -13.330 1.00 94.50 176 ASP A CA 1
ATOM 1348 C C . ASP A 1 176 ? 17.569 -6.646 -12.297 1.00 94.50 176 ASP A C 1
ATOM 1350 O O . ASP A 1 176 ? 18.806 -6.625 -12.305 1.00 94.50 176 ASP A O 1
ATOM 1354 N N . PRO A 1 177 ? 16.893 -7.356 -11.370 1.00 94.00 177 PRO A N 1
ATOM 1355 C CA . PRO A 1 177 ? 17.537 -7.966 -10.202 1.00 94.00 177 PRO A CA 1
ATOM 1356 C C . PRO A 1 177 ? 18.572 -9.030 -10.573 1.00 94.00 177 PRO A C 1
ATOM 1358 O O . PRO A 1 177 ? 19.601 -9.140 -9.903 1.00 94.00 177 PRO A O 1
ATOM 1361 N N . GLU A 1 178 ? 18.336 -9.745 -11.675 1.00 89.88 178 GLU A N 1
ATOM 1362 C CA . GLU A 1 178 ? 19.202 -10.809 -12.196 1.00 89.88 178 GLU A CA 1
ATOM 1363 C C . GLU A 1 178 ? 19.999 -10.392 -13.453 1.00 89.88 178 GLU A C 1
ATOM 1365 O O . GLU A 1 178 ? 20.770 -11.184 -13.992 1.00 89.88 178 GLU A O 1
ATOM 1370 N N . GLY A 1 179 ? 19.873 -9.142 -13.917 1.00 88.50 179 GLY A N 1
ATOM 1371 C CA . GLY A 1 179 ? 20.623 -8.614 -15.068 1.00 88.50 179 GLY A CA 1
ATOM 1372 C C . GLY A 1 179 ? 20.208 -9.195 -16.429 1.00 88.50 179 GLY A C 1
ATOM 1373 O O . GLY A 1 179 ? 21.018 -9.201 -17.360 1.00 88.50 179 GLY A O 1
ATOM 1374 N N . THR A 1 180 ? 18.986 -9.725 -16.528 1.00 85.56 180 THR A N 1
ATOM 1375 C CA . THR A 1 180 ? 18.436 -10.442 -17.694 1.00 85.56 180 THR A CA 1
ATOM 1376 C C . THR A 1 180 ? 17.238 -9.742 -18.340 1.00 85.56 180 THR A C 1
ATOM 1378 O O . THR A 1 180 ? 16.946 -10.008 -19.505 1.00 85.56 180 THR A O 1
ATOM 1381 N N . ILE A 1 181 ? 16.567 -8.827 -17.632 1.00 82.62 181 ILE A N 1
ATOM 1382 C CA . ILE A 1 181 ? 15.312 -8.201 -18.068 1.00 82.62 181 ILE A CA 1
ATOM 1383 C C . ILE A 1 181 ? 15.579 -7.056 -19.051 1.00 82.62 181 ILE A C 1
ATOM 1385 O O . ILE A 1 181 ? 14.886 -6.915 -20.059 1.00 82.62 181 ILE A O 1
ATOM 1389 N N . MET A 1 182 ? 16.589 -6.225 -18.777 1.00 84.12 182 MET A N 1
ATOM 1390 C CA . MET A 1 182 ? 16.765 -4.936 -19.459 1.00 84.12 182 MET A CA 1
ATOM 1391 C C . MET A 1 182 ? 17.758 -4.978 -20.637 1.00 84.12 182 MET A C 1
ATOM 1393 O O . MET A 1 182 ? 18.130 -3.940 -21.187 1.00 84.12 182 MET A O 1
ATOM 1397 N N . GLY A 1 183 ? 18.187 -6.174 -21.056 1.00 65.50 183 GLY A N 1
ATOM 1398 C CA . GLY A 1 183 ? 18.853 -6.407 -22.347 1.00 65.50 183 GLY A CA 1
ATOM 1399 C C . GLY A 1 183 ? 20.302 -5.915 -22.490 1.00 65.50 183 GLY A C 1
ATOM 1400 O O . GLY A 1 183 ? 20.870 -6.022 -23.576 1.00 65.50 183 GLY A O 1
ATOM 1401 N N . ALA A 1 184 ? 20.926 -5.409 -21.427 1.00 57.38 184 ALA A N 1
ATOM 1402 C CA . ALA A 1 184 ? 22.344 -5.051 -21.403 1.00 57.38 184 ALA A CA 1
ATOM 1403 C C . ALA A 1 184 ? 22.979 -5.573 -20.111 1.00 57.38 184 ALA A C 1
ATOM 1405 O O . ALA A 1 184 ? 22.561 -5.129 -19.049 1.00 57.38 184 ALA A O 1
ATOM 1406 N N . ASN A 1 185 ? 23.971 -6.475 -20.223 1.00 54.91 185 ASN A N 1
ATOM 1407 C CA . ASN A 1 185 ? 24.657 -7.234 -19.153 1.00 54.91 185 ASN A CA 1
ATOM 1408 C C . ASN A 1 185 ? 24.844 -6.466 -17.824 1.00 54.91 185 ASN A C 1
ATOM 1410 O O . ASN A 1 185 ? 25.921 -5.941 -17.517 1.00 54.91 185 ASN A O 1
ATOM 1414 N N . GLY A 1 186 ? 23.777 -6.409 -17.030 1.00 63.94 186 GLY A N 1
ATOM 1415 C CA . GLY A 1 186 ? 23.605 -5.438 -15.960 1.00 63.94 186 GLY A CA 1
ATOM 1416 C C . GLY A 1 186 ? 24.161 -5.953 -14.650 1.00 63.94 186 GLY A C 1
ATOM 1417 O O . GLY A 1 186 ? 23.404 -6.318 -13.761 1.00 63.94 186 GLY A O 1
ATOM 1418 N N . LEU A 1 187 ? 25.488 -5.955 -14.498 1.00 74.38 187 LEU A N 1
ATOM 1419 C CA . LEU A 1 187 ? 26.153 -6.485 -13.299 1.00 74.38 187 LEU A CA 1
ATOM 1420 C C . LEU A 1 187 ? 25.769 -5.770 -11.988 1.00 74.38 187 LEU A C 1
ATOM 1422 O O . LEU A 1 187 ? 26.143 -6.252 -10.922 1.00 74.38 187 LEU A O 1
ATOM 1426 N N . THR A 1 188 ? 25.059 -4.638 -12.036 1.00 81.25 188 THR A N 1
ATOM 1427 C CA . THR A 1 188 ? 24.577 -3.931 -10.842 1.00 81.25 188 THR A CA 1
ATOM 1428 C C . THR A 1 188 ? 23.527 -4.736 -10.082 1.00 81.25 188 THR A C 1
ATOM 1430 O O . THR A 1 188 ? 23.695 -4.905 -8.881 1.00 81.25 188 THR A O 1
ATOM 1433 N N . GLY A 1 189 ? 22.495 -5.265 -10.750 1.00 85.44 189 GLY A N 1
ATOM 1434 C CA . GLY A 1 189 ? 21.400 -5.983 -10.087 1.00 85.44 189 GLY A CA 1
ATOM 1435 C C . GLY A 1 189 ? 21.872 -7.221 -9.319 1.00 85.44 189 GLY A C 1
ATOM 1436 O O . GLY A 1 189 ? 21.735 -7.243 -8.094 1.00 85.44 189 GLY A O 1
ATOM 1437 N N . PRO A 1 190 ? 22.545 -8.192 -9.967 1.00 88.25 190 PRO A N 1
ATOM 1438 C CA . PRO A 1 190 ? 23.052 -9.402 -9.309 1.00 88.25 190 PRO A CA 1
ATOM 1439 C C . PRO A 1 190 ? 24.075 -9.153 -8.194 1.00 88.25 190 PRO A C 1
ATOM 1441 O O . PRO A 1 190 ? 24.294 -10.018 -7.353 1.00 88.25 190 PRO A O 1
ATOM 1444 N N . ARG A 1 191 ? 24.741 -7.989 -8.190 1.00 92.25 191 ARG A N 1
ATOM 1445 C CA . ARG A 1 191 ? 25.755 -7.622 -7.182 1.00 92.25 191 ARG A CA 1
ATOM 1446 C C . ARG A 1 191 ? 25.232 -6.675 -6.105 1.00 92.25 191 ARG A C 1
ATOM 1448 O O . ARG A 1 191 ? 25.981 -6.352 -5.186 1.00 92.25 191 ARG A O 1
ATOM 1455 N N . TYR A 1 192 ? 23.994 -6.199 -6.218 1.00 95.06 192 TYR A N 1
ATOM 1456 C CA . TYR A 1 192 ? 23.406 -5.315 -5.224 1.00 95.06 192 TYR A CA 1
ATOM 1457 C C . TYR A 1 192 ? 22.961 -6.113 -3.994 1.00 95.06 192 TYR A C 1
ATOM 1459 O O . TYR A 1 192 ? 22.279 -7.135 -4.112 1.00 95.06 192 TYR A O 1
ATOM 1467 N N . VAL A 1 193 ? 23.373 -5.631 -2.821 1.00 94.12 193 VAL A N 1
ATOM 1468 C CA . VAL A 1 193 ? 23.175 -6.275 -1.510 1.00 94.12 193 VAL A CA 1
ATOM 1469 C C . VAL A 1 193 ? 22.641 -5.308 -0.443 1.00 94.12 193 VAL A C 1
ATOM 1471 O O . VAL A 1 193 ? 22.663 -5.645 0.734 1.00 94.12 193 VAL A O 1
ATOM 1474 N N . GLY A 1 194 ? 22.193 -4.109 -0.834 1.00 92.19 194 GLY A N 1
ATOM 1475 C CA . GLY A 1 194 ? 21.764 -3.066 0.105 1.00 92.19 194 GLY A CA 1
ATOM 1476 C C . GLY A 1 194 ? 22.911 -2.377 0.859 1.00 92.19 194 GLY A C 1
ATOM 1477 O O . GLY A 1 194 ? 24.078 -2.768 0.770 1.00 92.19 194 GLY A O 1
ATOM 1478 N N . GLN A 1 195 ? 22.573 -1.324 1.600 1.00 90.62 195 GLN A N 1
ATOM 1479 C CA . GLN A 1 195 ? 23.444 -0.624 2.540 1.00 90.62 195 GLN A CA 1
ATOM 1480 C C . GLN A 1 195 ? 23.116 -1.040 3.984 1.00 90.62 195 GLN A C 1
ATOM 1482 O O . GLN A 1 195 ? 22.053 -0.745 4.524 1.00 90.62 195 GLN A O 1
ATOM 1487 N N . GLY A 1 196 ? 24.058 -1.721 4.641 1.00 89.75 196 GLY A N 1
ATOM 1488 C CA . GLY A 1 196 ? 23.869 -2.216 6.008 1.00 89.75 196 GLY A CA 1
ATOM 1489 C C . GLY A 1 196 ? 22.989 -3.470 6.100 1.00 89.75 196 GLY A C 1
ATOM 1490 O O . GLY A 1 196 ? 22.585 -4.059 5.101 1.00 89.75 196 GLY A O 1
ATOM 1491 N N . THR A 1 197 ? 22.732 -3.921 7.328 1.00 90.69 197 THR A N 1
ATOM 1492 C CA . THR A 1 197 ? 22.058 -5.203 7.608 1.00 90.69 197 THR A CA 1
ATOM 1493 C C . THR A 1 197 ? 20.570 -5.198 7.266 1.00 90.69 197 THR A C 1
ATOM 1495 O O . THR A 1 197 ? 20.060 -6.211 6.792 1.00 90.69 197 THR A O 1
ATOM 1498 N N . VAL A 1 198 ? 19.888 -4.068 7.479 1.00 91.44 198 VAL A N 1
ATOM 1499 C CA . VAL A 1 198 ? 18.454 -3.904 7.194 1.00 91.44 198 VAL A CA 1
ATOM 1500 C C . VAL A 1 198 ? 18.185 -4.000 5.695 1.00 91.44 198 VAL A C 1
ATOM 1502 O O . VAL A 1 198 ? 17.434 -4.873 5.260 1.00 91.44 198 VAL A O 1
ATOM 1505 N N . GLU A 1 199 ? 18.851 -3.171 4.882 1.00 93.50 199 GLU A N 1
ATOM 1506 C CA . GLU A 1 199 ? 18.669 -3.234 3.430 1.00 93.50 199 GLU A CA 1
ATOM 1507 C C . GLU A 1 199 ? 19.139 -4.570 2.851 1.00 93.50 199 GLU A C 1
ATOM 1509 O O . GLU A 1 199 ? 18.526 -5.053 1.908 1.00 93.50 199 GLU A O 1
ATOM 1514 N N . MET A 1 200 ? 20.163 -5.217 3.419 1.00 94.56 200 MET A N 1
ATOM 1515 C CA . MET A 1 200 ? 20.587 -6.549 2.974 1.00 94.56 200 MET A CA 1
ATOM 1516 C C . MET A 1 200 ? 19.487 -7.605 3.145 1.00 94.56 200 MET A C 1
ATOM 1518 O O . MET A 1 200 ? 19.285 -8.424 2.246 1.00 94.56 200 MET A O 1
ATOM 1522 N N . ARG A 1 201 ? 18.738 -7.566 4.256 1.00 95.00 201 ARG A N 1
ATOM 1523 C CA . ARG A 1 201 ? 17.582 -8.449 4.470 1.00 95.00 201 ARG A CA 1
ATOM 1524 C C . ARG A 1 201 ? 16.436 -8.109 3.513 1.00 95.00 201 ARG A C 1
ATOM 1526 O O . ARG A 1 201 ? 15.905 -9.008 2.864 1.00 95.00 201 ARG A O 1
ATOM 1533 N N . LEU A 1 202 ? 16.114 -6.822 3.365 1.00 96.50 202 LEU A N 1
ATOM 1534 C CA . LEU A 1 202 ? 15.081 -6.337 2.442 1.00 96.50 202 LEU A CA 1
ATOM 1535 C C . LEU A 1 202 ? 15.394 -6.688 0.975 1.00 96.50 202 LEU A C 1
ATOM 1537 O O . LEU A 1 202 ? 14.502 -7.094 0.241 1.00 96.50 202 LEU A O 1
ATOM 1541 N N . VAL A 1 203 ? 16.657 -6.585 0.551 1.00 97.06 203 VAL A N 1
ATOM 1542 C CA . VAL A 1 203 ? 17.132 -6.974 -0.789 1.00 97.06 203 VAL A CA 1
ATOM 1543 C C . VAL A 1 203 ? 17.043 -8.484 -1.001 1.00 97.06 203 VAL A C 1
ATOM 1545 O O . VAL A 1 203 ? 16.681 -8.910 -2.095 1.00 97.06 203 VAL A O 1
ATOM 1548 N N . GLY A 1 204 ? 17.322 -9.290 0.030 1.00 96.50 204 GLY A N 1
ATOM 1549 C CA . GLY A 1 204 ? 17.096 -10.737 0.001 1.00 96.50 204 GLY A CA 1
ATOM 1550 C C . GLY A 1 204 ? 15.632 -11.076 -0.285 1.00 96.50 204 GLY A C 1
ATOM 1551 O O . GLY A 1 204 ? 15.342 -11.722 -1.291 1.00 96.50 204 GLY A O 1
ATOM 1552 N N . ALA A 1 205 ? 14.717 -10.543 0.527 1.00 97.62 205 ALA A N 1
ATOM 1553 C CA . ALA A 1 205 ? 13.275 -10.719 0.348 1.00 97.62 205 ALA A CA 1
ATOM 1554 C C . ALA A 1 205 ? 12.774 -10.169 -1.006 1.00 97.62 205 ALA A C 1
ATOM 1556 O O . ALA A 1 205 ? 11.950 -10.788 -1.679 1.00 97.62 205 ALA A O 1
ATOM 1557 N N . LEU A 1 206 ? 13.312 -9.030 -1.459 1.00 98.00 206 LEU A N 1
ATOM 1558 C CA . LEU A 1 206 ? 12.985 -8.446 -2.761 1.00 98.00 206 LEU A CA 1
ATOM 1559 C C . LEU A 1 206 ? 13.368 -9.340 -3.942 1.00 98.00 206 LEU A C 1
ATOM 1561 O O . LEU A 1 206 ? 12.671 -9.283 -4.947 1.00 98.00 206 LEU A O 1
ATOM 1565 N N . ARG A 1 207 ? 14.422 -10.166 -3.870 1.00 97.38 207 ARG A N 1
ATOM 1566 C CA . ARG A 1 207 ? 14.748 -11.084 -4.980 1.00 97.38 207 ARG A CA 1
ATOM 1567 C C . ARG A 1 207 ? 13.642 -12.110 -5.205 1.00 97.38 207 ARG A C 1
ATOM 1569 O O . ARG A 1 207 ? 13.224 -12.296 -6.344 1.00 97.38 207 ARG A O 1
ATOM 1576 N N . GLU A 1 208 ? 13.127 -12.700 -4.129 1.00 97.19 208 GLU A N 1
ATOM 1577 C CA . GLU A 1 208 ? 12.004 -13.642 -4.184 1.00 97.19 208 GLU A CA 1
ATOM 1578 C C . GLU A 1 208 ? 10.726 -12.938 -4.673 1.00 97.19 208 GLU A C 1
ATOM 1580 O O . GLU A 1 208 ? 10.097 -13.369 -5.640 1.00 97.19 208 GLU A O 1
ATOM 1585 N N . VAL A 1 209 ? 10.388 -11.781 -4.091 1.00 97.88 209 VAL A N 1
ATOM 1586 C CA . VAL A 1 209 ? 9.195 -11.006 -4.477 1.00 97.88 209 VAL A CA 1
ATOM 1587 C C . VAL A 1 209 ? 9.251 -10.549 -5.943 1.00 97.88 209 VAL A C 1
ATOM 1589 O O . VAL A 1 209 ? 8.267 -10.699 -6.667 1.00 97.88 209 VAL A O 1
ATOM 1592 N N . LEU A 1 210 ? 10.393 -10.047 -6.427 1.00 97.50 210 LEU A N 1
ATOM 1593 C CA . LEU A 1 210 ? 10.565 -9.597 -7.819 1.00 97.50 210 LEU A CA 1
ATOM 1594 C C . LEU A 1 210 ? 10.613 -10.757 -8.834 1.00 97.50 210 LEU A C 1
ATOM 1596 O O . LEU A 1 210 ? 10.395 -10.537 -10.030 1.00 97.50 210 LEU A O 1
ATOM 1600 N N . ALA A 1 211 ? 10.849 -11.988 -8.374 1.00 95.81 211 ALA A N 1
ATOM 1601 C CA . ALA A 1 211 ? 10.688 -13.210 -9.161 1.00 95.81 211 ALA A CA 1
ATOM 1602 C C . ALA A 1 211 ? 9.228 -13.716 -9.210 1.00 95.81 211 ALA A C 1
ATOM 1604 O O . ALA A 1 211 ? 8.947 -14.699 -9.893 1.00 95.81 211 ALA A O 1
ATOM 1605 N N . GLY A 1 212 ? 8.286 -13.049 -8.528 1.00 95.44 212 GLY A N 1
ATOM 1606 C CA . GLY A 1 212 ? 6.896 -13.501 -8.390 1.00 95.44 212 GLY A CA 1
ATOM 1607 C C . GLY A 1 212 ? 6.663 -14.494 -7.247 1.00 95.44 212 GLY A C 1
ATOM 1608 O O . GLY A 1 212 ? 5.614 -15.132 -7.217 1.00 95.44 212 GLY A O 1
ATOM 1609 N N . GLY A 1 213 ? 7.638 -14.657 -6.351 1.00 96.25 213 GLY A N 1
ATOM 1610 C CA . GLY A 1 213 ? 7.582 -15.562 -5.208 1.00 96.25 213 GLY A CA 1
ATOM 1611 C C . GLY A 1 213 ? 6.854 -14.997 -3.986 1.00 96.25 213 GLY A C 1
ATOM 1612 O O . GLY A 1 213 ? 6.359 -13.864 -3.983 1.00 96.25 213 GLY A O 1
ATOM 1613 N N . HIS A 1 214 ? 6.819 -15.816 -2.934 1.00 97.56 214 HIS A N 1
ATOM 1614 C CA . HIS A 1 214 ? 6.156 -15.543 -1.657 1.00 97.56 214 HIS A CA 1
ATOM 1615 C C . HIS A 1 214 ? 7.095 -15.832 -0.489 1.00 97.56 214 HIS A C 1
ATOM 1617 O O . HIS A 1 214 ? 7.873 -16.785 -0.527 1.00 97.56 214 HIS A O 1
ATOM 1623 N N . LEU A 1 215 ? 6.974 -15.038 0.568 1.00 98.06 215 LEU A N 1
ATOM 1624 C CA . LEU A 1 215 ? 7.890 -15.034 1.704 1.00 98.06 215 LEU A CA 1
ATOM 1625 C C . LEU A 1 215 ? 7.379 -15.863 2.890 1.00 98.06 215 LEU A C 1
ATOM 1627 O O . LEU A 1 215 ? 6.193 -16.191 3.017 1.00 98.06 215 LEU A O 1
ATOM 1631 N N . GLY A 1 216 ? 8.292 -16.194 3.805 1.00 97.38 216 GLY A N 1
ATOM 1632 C CA . GLY A 1 216 ? 7.934 -16.798 5.087 1.00 97.38 216 GLY A CA 1
ATOM 1633 C C . GLY A 1 216 ? 7.218 -15.815 6.026 1.00 97.38 216 GLY A C 1
ATOM 1634 O O . GLY A 1 216 ? 7.475 -14.616 5.999 1.00 97.38 216 GLY A O 1
ATOM 1635 N N . TYR A 1 217 ? 6.374 -16.325 6.933 1.00 96.50 217 TYR A N 1
ATOM 1636 C CA . TYR A 1 217 ? 5.738 -15.501 7.979 1.00 96.50 217 TYR A CA 1
ATOM 1637 C C . TYR A 1 217 ? 6.782 -14.726 8.805 1.00 96.50 217 TYR A C 1
ATOM 1639 O O . TYR A 1 217 ? 6.687 -13.512 8.949 1.00 96.50 217 TYR A O 1
ATOM 1647 N N . GLU A 1 218 ? 7.809 -15.423 9.303 1.00 95.81 218 GLU A N 1
ATOM 1648 C CA . GLU A 1 218 ? 8.882 -14.823 10.110 1.00 95.81 218 GLU A CA 1
ATOM 1649 C C . GLU A 1 218 ? 9.723 -13.832 9.295 1.00 95.81 218 GLU A C 1
ATOM 1651 O O . GLU A 1 218 ? 10.148 -12.806 9.813 1.00 95.81 218 GLU A O 1
ATOM 1656 N N . GLU A 1 219 ? 9.917 -14.106 8.005 1.00 96.00 219 GLU A N 1
ATOM 1657 C CA . GLU A 1 219 ? 10.676 -13.257 7.087 1.00 96.00 219 GLU A CA 1
ATOM 1658 C C . GLU A 1 219 ? 9.974 -11.918 6.843 1.00 96.00 219 GLU A C 1
ATOM 1660 O O . GLU A 1 219 ? 10.597 -10.871 7.016 1.00 96.00 219 GLU A O 1
ATOM 1665 N N . VAL A 1 220 ? 8.667 -11.938 6.549 1.00 96.81 220 VAL A N 1
ATOM 1666 C CA . VAL A 1 220 ? 7.850 -10.718 6.446 1.00 96.81 220 VAL A CA 1
ATOM 1667 C C . VAL A 1 220 ? 7.834 -9.968 7.777 1.00 96.81 220 VAL A C 1
ATOM 1669 O O . VAL A 1 220 ? 8.066 -8.762 7.785 1.00 96.81 220 VAL A O 1
ATOM 1672 N N . GLN A 1 221 ? 7.630 -10.650 8.913 1.00 94.00 221 GLN A N 1
ATOM 1673 C CA . GLN A 1 221 ? 7.644 -9.985 10.223 1.00 94.00 221 GLN A CA 1
ATOM 1674 C C . GLN A 1 221 ? 8.985 -9.313 10.533 1.00 94.00 221 GLN A C 1
ATOM 1676 O O . GLN A 1 221 ? 8.988 -8.183 11.017 1.00 94.00 221 GLN A O 1
ATOM 1681 N N . CYS A 1 222 ? 10.114 -9.974 10.256 1.00 92.00 222 CYS A N 1
ATOM 1682 C CA . CYS A 1 222 ? 11.432 -9.369 10.418 1.00 92.00 222 CYS A CA 1
ATOM 1683 C C . CYS A 1 222 ? 11.581 -8.144 9.515 1.00 92.00 222 CYS A C 1
ATOM 1685 O O . CYS A 1 222 ? 11.808 -7.058 10.035 1.00 92.00 222 CYS A O 1
ATOM 1687 N N . VAL A 1 223 ? 11.368 -8.295 8.200 1.00 94.50 223 VAL A N 1
ATOM 1688 C CA . VAL A 1 223 ? 11.501 -7.189 7.239 1.00 94.50 223 VAL A CA 1
ATOM 1689 C C . VAL A 1 223 ? 10.651 -5.988 7.654 1.00 94.50 223 VAL A C 1
ATOM 1691 O O . VAL A 1 223 ? 11.169 -4.879 7.674 1.00 94.50 223 VAL A O 1
ATOM 1694 N N . LEU A 1 224 ? 9.391 -6.187 8.055 1.00 93.19 224 LEU A N 1
ATOM 1695 C CA . LEU A 1 224 ? 8.531 -5.094 8.520 1.00 93.19 224 LEU A CA 1
ATOM 1696 C C . LEU A 1 224 ? 9.088 -4.402 9.772 1.00 93.19 224 LEU A C 1
ATOM 1698 O O . LEU A 1 224 ? 9.128 -3.176 9.800 1.00 93.19 224 LEU A O 1
ATOM 1702 N N . LYS A 1 225 ? 9.564 -5.160 10.768 1.00 90.69 225 LYS A N 1
ATOM 1703 C CA . LYS A 1 225 ? 10.167 -4.611 11.998 1.00 90.69 225 LYS A CA 1
ATOM 1704 C C . LYS A 1 225 ? 11.509 -3.915 11.781 1.00 90.69 225 LYS A C 1
ATOM 1706 O O . LYS A 1 225 ? 11.887 -3.078 12.590 1.00 90.69 225 LYS A O 1
ATOM 1711 N N . ASP A 1 226 ? 12.245 -4.266 10.729 1.00 90.00 226 ASP A N 1
ATOM 1712 C CA . ASP A 1 226 ? 13.507 -3.601 10.402 1.00 90.00 226 ASP A CA 1
ATOM 1713 C C . ASP A 1 226 ? 13.307 -2.290 9.616 1.00 90.00 226 ASP A C 1
ATOM 1715 O O . ASP A 1 226 ? 14.170 -1.416 9.670 1.00 90.00 226 ASP A O 1
ATOM 1719 N N . VAL A 1 227 ? 12.215 -2.166 8.846 1.00 89.69 227 VAL A N 1
ATOM 1720 C CA . VAL A 1 227 ? 11.977 -1.037 7.918 1.00 89.69 227 VAL A CA 1
ATOM 1721 C C . VAL A 1 227 ? 10.916 -0.038 8.397 1.00 89.69 227 VAL A C 1
ATOM 1723 O O . VAL A 1 227 ? 10.741 0.999 7.756 1.00 89.69 227 VAL A O 1
ATOM 1726 N N . LEU A 1 228 ? 10.205 -0.337 9.491 1.00 87.56 228 LEU A N 1
ATOM 1727 C CA . LEU A 1 228 ? 9.173 0.510 10.100 1.00 87.56 228 LEU A CA 1
ATOM 1728 C C . LEU A 1 228 ? 9.451 0.699 11.607 1.00 87.56 228 LEU A C 1
ATOM 1730 O O . LEU A 1 228 ? 9.861 -0.264 12.255 1.00 87.56 228 LEU A O 1
ATOM 1734 N N . PRO A 1 229 ? 9.188 1.885 12.195 1.00 78.44 229 PRO A N 1
ATOM 1735 C CA . PRO A 1 229 ? 8.655 3.097 11.562 1.00 78.44 229 PRO A CA 1
ATOM 1736 C C . PRO A 1 229 ? 9.607 3.743 10.549 1.00 78.44 229 PRO A C 1
ATOM 1738 O O . PRO A 1 229 ? 10.824 3.753 10.723 1.00 78.44 229 PRO A O 1
ATOM 1741 N N . VAL A 1 230 ? 9.035 4.369 9.517 1.00 68.19 230 VAL A N 1
ATOM 1742 C CA . VAL A 1 230 ? 9.801 5.234 8.609 1.00 68.19 230 VAL A CA 1
ATOM 1743 C C . VAL A 1 230 ? 10.083 6.563 9.313 1.00 68.19 230 VAL A C 1
ATOM 1745 O O . VAL A 1 230 ? 9.269 7.485 9.281 1.00 68.19 230 VAL A O 1
ATOM 1748 N N . GLU A 1 231 ? 11.246 6.687 9.951 1.00 62.62 231 GLU A N 1
ATOM 1749 C CA . GLU A 1 231 ? 11.708 7.961 10.515 1.00 62.62 231 GLU A CA 1
ATOM 1750 C C . GLU A 1 231 ? 12.062 8.973 9.406 1.00 62.62 231 GLU A C 1
ATOM 1752 O O . GLU A 1 231 ? 13.213 9.101 8.978 1.00 62.62 231 GLU A O 1
ATOM 1757 N N . LEU A 1 232 ? 11.070 9.750 8.954 1.00 50.81 232 LEU A N 1
ATOM 1758 C CA . LEU A 1 232 ? 11.294 10.910 8.086 1.00 50.81 232 LEU A CA 1
ATOM 1759 C C . LEU A 1 232 ? 11.980 12.059 8.854 1.00 50.81 232 LEU A C 1
ATOM 1761 O O . LEU A 1 232 ? 11.341 13.033 9.250 1.00 50.81 232 LEU A O 1
ATOM 1765 N N . GLY A 1 233 ? 13.308 11.984 8.989 1.00 47.59 233 GLY A N 1
ATOM 1766 C CA . GLY A 1 233 ? 14.153 13.165 9.220 1.00 47.59 233 GLY A CA 1
ATOM 1767 C C . GLY A 1 233 ? 14.898 13.273 10.555 1.00 47.59 233 GLY A C 1
ATOM 1768 O O . GLY A 1 233 ? 15.304 14.379 10.911 1.00 47.59 233 GLY A O 1
ATOM 1769 N N . THR A 1 234 ? 15.132 12.177 11.279 1.00 36.09 234 THR A N 1
ATOM 1770 C CA . THR A 1 234 ? 15.959 12.163 12.504 1.00 36.09 234 THR A CA 1
ATOM 1771 C C . THR A 1 234 ? 17.337 11.528 12.279 1.00 36.09 234 THR A C 1
ATOM 1773 O O . THR A 1 234 ? 17.492 10.494 11.639 1.00 36.09 234 THR A O 1
ATOM 1776 N N . ALA A 1 235 ? 18.385 12.187 12.783 1.00 40.16 235 ALA A N 1
ATOM 1777 C CA . ALA A 1 235 ? 19.757 12.043 12.276 1.00 40.16 235 ALA A CA 1
ATOM 1778 C C . ALA A 1 235 ? 20.542 10.773 12.688 1.00 40.16 235 ALA A C 1
ATOM 1780 O O . ALA A 1 235 ? 21.739 10.715 12.418 1.00 40.16 235 ALA A O 1
ATOM 1781 N N . ASN A 1 236 ? 19.921 9.792 13.357 1.00 40.09 236 ASN A N 1
ATOM 1782 C CA . ASN A 1 236 ? 20.626 8.657 13.985 1.00 40.09 236 ASN A CA 1
ATOM 1783 C C . ASN A 1 236 ? 19.997 7.267 13.749 1.00 40.09 236 ASN A C 1
ATOM 1785 O O . ASN A 1 236 ? 20.530 6.286 14.269 1.00 40.09 236 ASN A O 1
ATOM 1789 N N . SER A 1 237 ? 18.922 7.159 12.964 1.00 47.16 237 SER A N 1
ATOM 1790 C CA . SER A 1 237 ? 18.257 5.881 12.659 1.00 47.16 237 SER A CA 1
ATOM 1791 C C . SER A 1 237 ? 18.577 5.404 11.236 1.00 47.16 237 SER A C 1
ATOM 1793 O O . SER A 1 237 ? 18.981 6.185 10.372 1.00 47.16 237 SER A O 1
ATOM 1795 N N . THR A 1 238 ? 18.465 4.095 10.987 1.00 52.97 238 THR A N 1
ATOM 1796 C CA . THR A 1 238 ? 18.902 3.463 9.728 1.00 52.97 238 THR A CA 1
ATOM 1797 C C . THR A 1 238 ? 17.916 3.776 8.600 1.00 52.97 238 THR A C 1
ATOM 1799 O O . THR A 1 238 ? 16.925 3.078 8.418 1.00 52.97 238 THR A O 1
ATOM 1802 N N . MET A 1 239 ? 18.172 4.849 7.846 1.00 72.38 239 MET A N 1
ATOM 1803 C CA . MET A 1 239 ? 17.313 5.271 6.736 1.00 72.38 239 MET A CA 1
ATOM 1804 C C . MET A 1 239 ? 17.340 4.241 5.596 1.00 72.38 239 MET A C 1
ATOM 1806 O O . MET A 1 239 ? 18.287 4.193 4.815 1.00 72.38 239 MET A O 1
ATOM 1810 N N . VAL A 1 240 ? 16.287 3.429 5.507 1.00 86.19 240 VAL A N 1
ATOM 1811 C CA . VAL A 1 240 ? 16.044 2.480 4.410 1.00 86.19 240 VAL A CA 1
ATOM 1812 C C . VAL A 1 240 ? 15.619 3.244 3.157 1.00 86.19 240 VAL A C 1
ATOM 1814 O O . VAL A 1 240 ? 14.796 4.156 3.237 1.00 86.19 240 VAL A O 1
ATOM 1817 N N . SER A 1 241 ? 16.137 2.868 1.985 1.00 92.56 241 SER A N 1
ATOM 1818 C CA . SER A 1 241 ? 15.740 3.498 0.725 1.00 92.56 241 SER A CA 1
ATOM 1819 C C . SER A 1 241 ? 14.240 3.326 0.455 1.00 92.56 241 SER A C 1
ATOM 1821 O O . SER A 1 241 ? 13.732 2.208 0.313 1.00 92.56 241 SER A O 1
ATOM 1823 N N . GLU A 1 242 ? 13.535 4.453 0.296 1.00 94.12 242 GLU A N 1
ATOM 1824 C CA . GLU A 1 242 ? 12.116 4.500 -0.086 1.00 94.12 242 GLU A CA 1
ATOM 1825 C C . GLU A 1 242 ? 11.817 3.665 -1.338 1.00 94.12 242 GLU A C 1
ATOM 1827 O O . GLU A 1 242 ? 10.719 3.127 -1.477 1.00 94.12 242 GLU A O 1
ATOM 1832 N N . ALA A 1 243 ? 12.780 3.557 -2.261 1.00 96.69 243 ALA A N 1
ATOM 1833 C CA . ALA A 1 243 ? 12.621 2.761 -3.469 1.00 96.69 243 ALA A CA 1
ATOM 1834 C C . ALA A 1 243 ? 12.529 1.264 -3.142 1.00 96.69 243 ALA A C 1
ATOM 1836 O O . ALA A 1 243 ? 11.639 0.594 -3.661 1.00 96.69 243 ALA A O 1
ATOM 1837 N N . LEU A 1 244 ? 13.392 0.747 -2.258 1.00 97.44 244 LEU A N 1
ATOM 1838 C CA . LEU A 1 244 ? 13.350 -0.655 -1.830 1.00 97.44 244 LEU A CA 1
ATOM 1839 C C . LEU A 1 244 ? 12.057 -0.955 -1.058 1.00 97.44 244 LEU A C 1
ATOM 1841 O O . LEU A 1 244 ? 11.385 -1.941 -1.355 1.00 97.44 244 LEU A O 1
ATOM 1845 N N . LEU A 1 245 ? 11.663 -0.079 -0.127 1.00 96.56 245 LEU A N 1
ATOM 1846 C CA . LEU A 1 245 ? 10.430 -0.252 0.647 1.00 96.56 245 LEU A CA 1
ATOM 1847 C C . LEU A 1 245 ? 9.179 -0.212 -0.250 1.00 96.56 245 LEU A C 1
ATOM 1849 O O . LEU A 1 245 ? 8.322 -1.091 -0.165 1.00 96.56 245 LEU A O 1
ATOM 1853 N N . ALA A 1 246 ? 9.086 0.757 -1.165 1.00 97.06 246 ALA A N 1
ATOM 1854 C CA . ALA A 1 246 ? 7.962 0.848 -2.096 1.00 97.06 246 ALA A CA 1
ATOM 1855 C C . ALA A 1 246 ? 7.924 -0.322 -3.092 1.00 97.06 246 ALA A C 1
ATOM 1857 O O . ALA A 1 246 ? 6.840 -0.808 -3.414 1.00 97.06 246 ALA A O 1
ATOM 1858 N N . ALA A 1 247 ? 9.085 -0.801 -3.553 1.00 98.44 247 ALA A N 1
ATOM 1859 C CA . ALA A 1 247 ? 9.189 -2.004 -4.376 1.00 98.44 247 ALA A CA 1
ATOM 1860 C C . ALA A 1 247 ? 8.696 -3.253 -3.634 1.00 98.44 247 ALA A C 1
ATOM 1862 O O . ALA A 1 247 ? 7.985 -4.063 -4.222 1.00 98.44 247 ALA A O 1
ATOM 1863 N N . PHE A 1 248 ? 9.022 -3.383 -2.345 1.00 98.12 248 PHE A N 1
ATOM 1864 C CA . PHE A 1 248 ? 8.619 -4.516 -1.515 1.00 98.12 248 PHE A CA 1
ATOM 1865 C C . PHE A 1 248 ? 7.102 -4.540 -1.303 1.00 98.12 248 PHE A C 1
ATOM 1867 O O . PHE A 1 248 ? 6.451 -5.528 -1.637 1.00 98.12 248 PHE A O 1
ATOM 1874 N N . LEU A 1 249 ? 6.525 -3.423 -0.845 1.00 96.94 249 LEU A N 1
ATOM 1875 C CA . LEU A 1 249 ? 5.085 -3.310 -0.587 1.00 96.94 249 LEU A CA 1
ATOM 1876 C C . LEU A 1 249 ? 4.242 -3.469 -1.864 1.00 96.94 249 LEU A C 1
ATOM 1878 O O . LEU A 1 249 ? 3.205 -4.129 -1.849 1.00 96.94 249 LEU A O 1
ATOM 1882 N N . ILE A 1 250 ? 4.680 -2.895 -2.991 1.00 97.62 250 ILE A N 1
ATOM 1883 C CA . ILE A 1 250 ? 3.984 -3.076 -4.273 1.00 97.62 250 ILE A CA 1
ATOM 1884 C C . ILE A 1 250 ? 4.186 -4.485 -4.828 1.00 97.62 250 ILE A C 1
ATOM 1886 O O . ILE A 1 250 ? 3.236 -5.039 -5.376 1.00 97.62 250 ILE A O 1
ATOM 1890 N N . GLY A 1 251 ? 5.368 -5.078 -4.667 1.00 97.81 251 GLY A N 1
ATOM 1891 C CA . GLY A 1 251 ? 5.657 -6.432 -5.128 1.00 97.81 251 GLY A CA 1
ATOM 1892 C C . GLY A 1 251 ? 4.835 -7.496 -4.400 1.00 97.81 251 GLY A C 1
ATOM 1893 O O . GLY A 1 251 ? 4.175 -8.296 -5.059 1.00 97.81 251 GLY A O 1
ATOM 1894 N N . GLN A 1 252 ? 4.780 -7.443 -3.063 1.00 97.25 252 GLN A N 1
ATOM 1895 C CA . GLN A 1 252 ? 3.910 -8.290 -2.231 1.00 97.25 252 GLN A CA 1
ATOM 1896 C C . GLN A 1 252 ? 2.450 -8.220 -2.722 1.00 97.25 252 GLN A C 1
ATOM 1898 O O . GLN A 1 252 ? 1.866 -9.235 -3.110 1.00 97.25 252 GLN A O 1
ATOM 1903 N N . ARG A 1 253 ? 1.909 -7.000 -2.856 1.00 96.06 253 ARG A N 1
ATOM 1904 C CA . ARG A 1 253 ? 0.552 -6.747 -3.368 1.00 96.06 253 ARG A CA 1
ATOM 1905 C C . ARG A 1 253 ? 0.326 -7.226 -4.804 1.00 96.06 253 ARG A C 1
ATOM 1907 O O . ARG A 1 253 ? -0.788 -7.606 -5.171 1.00 96.06 253 ARG A O 1
ATOM 1914 N N . MET A 1 254 ? 1.346 -7.162 -5.656 1.00 96.94 254 MET A N 1
ATOM 1915 C CA . MET A 1 254 ? 1.267 -7.638 -7.037 1.00 96.94 254 MET A CA 1
ATOM 1916 C C . MET A 1 254 ? 1.255 -9.162 -7.118 1.00 96.94 254 MET A C 1
ATOM 1918 O O . MET A 1 254 ? 0.497 -9.700 -7.923 1.00 96.94 254 MET A O 1
ATOM 1922 N N . ASN A 1 255 ? 2.010 -9.850 -6.262 1.00 96.12 255 ASN A N 1
ATOM 1923 C CA . ASN A 1 255 ? 2.035 -11.313 -6.207 1.00 96.12 255 ASN A CA 1
ATOM 1924 C C . ASN A 1 255 ? 0.770 -11.903 -5.555 1.00 96.12 255 ASN A C 1
ATOM 1926 O O . ASN A 1 255 ? 0.463 -13.067 -5.800 1.00 96.12 255 ASN A O 1
ATOM 1930 N N . ARG A 1 256 ? -0.013 -11.077 -4.836 1.00 95.31 256 ARG A N 1
ATOM 1931 C CA . ARG A 1 256 ? -1.179 -11.435 -4.002 1.00 95.31 256 ARG A CA 1
ATOM 1932 C C . ARG A 1 256 ? -0.731 -12.188 -2.754 1.00 95.31 256 ARG A C 1
ATOM 1934 O O . ARG A 1 256 ? -0.563 -13.403 -2.782 1.00 95.31 256 ARG A O 1
ATOM 1941 N N . GLU A 1 257 ? -0.561 -11.447 -1.670 1.00 95.19 257 GLU A N 1
ATOM 1942 C CA . GLU A 1 257 ? -0.098 -11.933 -0.375 1.00 95.19 257 GLU A CA 1
ATOM 1943 C C . GLU A 1 257 ? -0.852 -13.201 0.055 1.00 95.19 257 GLU A C 1
ATOM 1945 O O . GLU A 1 257 ? -2.085 -13.246 0.082 1.00 95.19 257 GLU A O 1
ATOM 1950 N N . THR A 1 258 ? -0.105 -14.248 0.400 1.00 97.25 258 THR A N 1
ATOM 1951 C CA . THR A 1 258 ? -0.669 -15.479 0.963 1.00 97.25 258 THR A CA 1
ATOM 1952 C C . THR A 1 258 ? -1.217 -15.237 2.368 1.00 97.25 258 THR A C 1
ATOM 1954 O O . THR A 1 258 ? -0.778 -14.328 3.070 1.00 97.25 258 THR A O 1
ATOM 1957 N N . ASP A 1 259 ? -2.089 -16.127 2.854 1.00 97.31 259 ASP A N 1
ATOM 1958 C CA . ASP A 1 259 ? -2.601 -16.095 4.236 1.00 97.31 259 ASP A CA 1
ATOM 1959 C C . ASP A 1 259 ? -1.485 -15.988 5.299 1.00 97.31 259 ASP A C 1
ATOM 1961 O O . ASP A 1 259 ? -1.702 -15.450 6.385 1.00 97.31 259 ASP A O 1
ATOM 1965 N N . ARG A 1 260 ? -0.281 -16.505 5.006 1.00 96.69 260 ARG A N 1
ATOM 1966 C CA . ARG A 1 260 ? 0.885 -16.432 5.901 1.00 96.69 260 ARG A CA 1
ATOM 1967 C C . ARG A 1 260 ? 1.536 -15.054 5.897 1.00 96.69 260 ARG A C 1
ATOM 1969 O O . ARG A 1 260 ? 1.846 -14.549 6.971 1.00 96.69 260 ARG A O 1
ATOM 1976 N N . GLU A 1 261 ? 1.722 -14.462 4.722 1.00 97.62 261 GLU A N 1
ATOM 1977 C CA . GLU A 1 261 ? 2.264 -13.108 4.564 1.00 97.62 261 GLU A CA 1
ATOM 1978 C C . GLU A 1 261 ? 1.279 -12.083 5.140 1.00 97.62 261 GLU A C 1
ATOM 1980 O O . GLU A 1 261 ? 1.656 -11.273 5.983 1.00 97.62 261 GLU A O 1
ATOM 1985 N N . LEU A 1 262 ? -0.014 -12.199 4.816 1.00 96.12 262 LEU A N 1
ATOM 1986 C CA . LEU A 1 262 ? -1.071 -11.360 5.385 1.00 96.12 262 LEU A CA 1
ATOM 1987 C C . LEU A 1 262 ? -1.119 -11.454 6.919 1.00 96.12 262 LEU A C 1
ATOM 1989 O O . LEU A 1 262 ? -1.185 -10.431 7.599 1.00 96.12 262 LEU A O 1
ATOM 1993 N N . LYS A 1 263 ? -1.020 -12.664 7.489 1.00 95.94 263 LYS A N 1
ATOM 1994 C CA . LYS A 1 263 ? -0.935 -12.835 8.947 1.00 95.94 263 LYS A CA 1
ATOM 1995 C C . LYS A 1 263 ? 0.317 -12.168 9.532 1.00 95.94 263 LYS A C 1
ATOM 1997 O O . LYS A 1 263 ? 0.242 -11.628 10.634 1.00 95.94 263 LYS A O 1
ATOM 2002 N N . ALA A 1 264 ? 1.448 -12.197 8.827 1.00 96.12 264 ALA A N 1
ATOM 2003 C CA . ALA A 1 264 ? 2.669 -11.527 9.266 1.00 96.12 264 ALA A CA 1
ATOM 2004 C C . ALA A 1 264 ? 2.491 -10.003 9.318 1.00 96.12 264 ALA A C 1
ATOM 2006 O O . ALA A 1 264 ? 2.851 -9.413 10.333 1.00 96.12 264 ALA A O 1
ATOM 2007 N N . TYR A 1 265 ? 1.856 -9.396 8.306 1.00 94.06 265 TYR A N 1
ATOM 2008 C CA . TYR A 1 265 ? 1.458 -7.982 8.331 1.00 94.06 265 TYR A CA 1
ATOM 2009 C C . TYR A 1 265 ? 0.550 -7.655 9.523 1.00 94.06 265 TYR A C 1
ATOM 2011 O O . TYR A 1 265 ? 0.831 -6.712 10.258 1.00 94.06 265 TYR A O 1
ATOM 2019 N N . CYS A 1 266 ? -0.510 -8.440 9.748 1.00 91.62 266 CYS A N 1
ATOM 2020 C CA . CYS A 1 266 ? -1.454 -8.193 10.843 1.00 91.62 266 CYS A CA 1
ATOM 2021 C C . CYS A 1 266 ? -0.811 -8.269 12.235 1.00 91.62 266 CYS A C 1
ATOM 2023 O O . CYS A 1 266 ? -1.232 -7.542 13.125 1.00 91.62 266 CYS A O 1
ATOM 2025 N N . LEU A 1 267 ? 0.176 -9.151 12.429 1.00 92.50 267 LEU A N 1
ATOM 2026 C CA . LEU A 1 267 ? 0.781 -9.412 13.740 1.00 92.50 267 LEU A CA 1
ATOM 2027 C C . LEU A 1 267 ? 2.171 -8.787 13.919 1.00 92.50 267 LEU A C 1
ATOM 2029 O O . LEU A 1 267 ? 2.818 -9.034 14.934 1.00 92.50 267 LEU A O 1
ATOM 2033 N N . ALA A 1 268 ? 2.679 -8.032 12.938 1.00 92.81 268 ALA A N 1
ATOM 2034 C CA . ALA A 1 268 ? 4.020 -7.450 13.010 1.00 92.81 268 ALA A CA 1
ATOM 2035 C C . ALA A 1 268 ? 4.174 -6.527 14.228 1.00 92.81 268 ALA A C 1
ATOM 2037 O O . ALA A 1 268 ? 5.193 -6.595 14.902 1.00 92.81 268 ALA A O 1
ATOM 2038 N N . PHE A 1 269 ? 3.155 -5.731 14.550 1.00 90.69 269 PHE A N 1
ATOM 2039 C CA . PHE A 1 269 ? 3.235 -4.673 15.565 1.00 90.69 269 PHE A CA 1
ATOM 2040 C C . PHE A 1 269 ? 2.226 -4.834 16.717 1.00 90.69 269 PHE A C 1
ATOM 2042 O O . PHE A 1 269 ? 2.041 -3.913 17.506 1.00 90.69 269 PHE A O 1
ATOM 2049 N N . ASP A 1 270 ? 1.587 -6.003 16.831 1.00 86.69 270 ASP A N 1
ATOM 2050 C CA . ASP A 1 270 ? 0.489 -6.269 17.783 1.00 86.69 270 ASP A CA 1
ATOM 2051 C C . ASP A 1 270 ? 0.930 -6.127 19.259 1.00 86.69 270 ASP A C 1
ATOM 2053 O O . ASP A 1 270 ? 0.164 -5.681 20.109 1.00 86.69 270 ASP A O 1
ATOM 2057 N N . ASP A 1 271 ? 2.204 -6.424 19.552 1.00 85.06 271 ASP A N 1
ATOM 2058 C CA . ASP A 1 271 ? 2.798 -6.335 20.895 1.00 85.06 271 ASP A CA 1
ATOM 2059 C C . ASP A 1 271 ? 3.388 -4.944 21.246 1.00 85.06 271 ASP A C 1
ATOM 2061 O O . ASP A 1 271 ? 3.791 -4.728 22.391 1.00 85.06 271 ASP A O 1
ATOM 2065 N N . GLU A 1 272 ? 3.474 -3.992 20.304 1.00 84.00 272 GLU A N 1
ATOM 2066 C CA . GLU A 1 272 ? 4.256 -2.741 20.464 1.00 84.00 272 GLU A CA 1
ATOM 2067 C C . GLU A 1 272 ? 3.728 -1.819 21.576 1.00 84.00 272 GLU A C 1
ATOM 2069 O O . GLU A 1 272 ? 4.500 -1.163 22.276 1.00 84.00 272 GLU A O 1
ATOM 2074 N N . LEU A 1 273 ? 2.408 -1.787 21.779 1.00 85.06 273 LEU A N 1
ATOM 2075 C CA . LEU A 1 273 ? 1.768 -1.028 22.862 1.00 85.06 273 LEU A CA 1
ATOM 2076 C C . LEU A 1 273 ? 1.586 -1.850 24.151 1.00 85.06 273 LEU A C 1
ATOM 2078 O O . LEU A 1 273 ? 0.994 -1.367 25.120 1.00 85.06 273 LEU A O 1
ATOM 2082 N N . GLY A 1 274 ? 2.101 -3.081 24.183 1.00 87.50 274 GLY A N 1
ATOM 2083 C CA . GLY A 1 274 ? 1.831 -4.048 25.239 1.00 87.50 274 GLY A CA 1
ATOM 2084 C C . GLY A 1 274 ? 0.389 -4.581 25.209 1.00 87.50 274 GLY A C 1
ATOM 2085 O O . GLY A 1 274 ? -0.307 -4.456 24.202 1.00 87.50 274 GLY A O 1
ATOM 2086 N N . PRO A 1 275 ? -0.087 -5.199 26.307 1.00 88.00 275 PRO A N 1
ATOM 2087 C CA . PRO A 1 275 ? -1.385 -5.872 26.331 1.00 88.00 275 PRO A CA 1
ATOM 2088 C C . PRO A 1 275 ? -2.561 -4.941 26.009 1.00 88.00 275 PRO A C 1
ATOM 2090 O O . PRO A 1 275 ? -2.770 -3.930 26.686 1.00 88.00 275 PRO A O 1
ATOM 2093 N N . THR A 1 276 ? -3.377 -5.324 25.024 1.00 88.56 276 THR A N 1
ATOM 2094 C CA . THR A 1 276 ? -4.566 -4.571 24.605 1.00 88.56 276 THR A CA 1
ATOM 2095 C C . THR A 1 276 ? -5.531 -4.340 25.780 1.00 88.56 276 THR A C 1
ATOM 2097 O O . THR A 1 276 ? -5.903 -5.302 26.463 1.00 88.56 276 THR A O 1
ATOM 2100 N N . PRO A 1 277 ? -5.998 -3.100 26.029 1.00 92.38 277 PRO A N 1
ATOM 2101 C CA . PRO A 1 277 ? -6.993 -2.837 27.065 1.00 92.38 277 PRO A CA 1
ATOM 2102 C C . PRO A 1 277 ? -8.321 -3.556 26.785 1.00 92.38 277 PRO A C 1
ATOM 2104 O O . PRO A 1 277 ? -8.904 -3.407 25.714 1.00 92.38 277 PRO A O 1
ATOM 2107 N N . VAL A 1 278 ? -8.836 -4.288 27.775 1.00 94.19 278 VAL A N 1
ATOM 2108 C CA . VAL A 1 278 ? -10.152 -4.946 27.707 1.00 94.19 278 VAL A CA 1
ATOM 2109 C C . VAL A 1 278 ? -11.209 -4.014 28.293 1.00 94.19 278 VAL A C 1
ATOM 2111 O O . VAL A 1 278 ? -11.093 -3.637 29.458 1.00 94.19 278 VAL A O 1
ATOM 2114 N N . ALA A 1 279 ? -12.216 -3.640 27.500 1.00 94.69 279 ALA A N 1
ATOM 2115 C CA . ALA A 1 279 ? -13.351 -2.829 27.946 1.00 94.69 279 ALA A CA 1
ATOM 2116 C C . ALA A 1 279 ? -14.432 -3.688 28.629 1.00 94.69 279 ALA A C 1
ATOM 2118 O O . ALA A 1 279 ? -14.802 -4.743 28.112 1.00 94.69 279 ALA A O 1
ATOM 2119 N N . ASP A 1 280 ? -14.952 -3.222 29.764 1.00 95.75 280 ASP A N 1
ATOM 2120 C CA . ASP A 1 280 ? -16.033 -3.857 30.529 1.00 95.75 280 ASP A CA 1
ATOM 2121 C C . ASP A 1 280 ? -17.407 -3.496 29.933 1.00 95.75 280 ASP A C 1
ATOM 2123 O O . ASP A 1 280 ? -18.161 -2.678 30.460 1.00 95.75 280 ASP A O 1
ATOM 2127 N N . VAL A 1 281 ? -17.697 -4.066 28.759 1.00 94.88 281 VAL A N 1
ATOM 2128 C CA . VAL A 1 281 ? -18.933 -3.843 27.991 1.00 94.88 281 VAL A CA 1
ATOM 2129 C C . VAL A 1 281 ? -19.559 -5.171 27.559 1.00 94.88 281 VAL A C 1
ATOM 2131 O O . VAL A 1 281 ? -18.857 -6.130 27.243 1.00 94.88 281 VAL A O 1
ATOM 2134 N N . ASN A 1 282 ? -20.895 -5.235 27.500 1.00 91.00 282 ASN A N 1
ATOM 2135 C CA . ASN A 1 282 ? -21.624 -6.467 27.148 1.00 91.00 282 ASN A CA 1
ATOM 2136 C C . ASN A 1 282 ? -21.309 -6.977 25.730 1.00 91.00 282 ASN A C 1
ATOM 2138 O O . ASN A 1 282 ? -21.301 -8.181 25.477 1.00 91.00 282 ASN A O 1
ATOM 2142 N N . SER A 1 283 ? -21.105 -6.051 24.793 1.00 91.00 283 SER A N 1
ATOM 2143 C CA . SER A 1 283 ? -20.761 -6.318 23.399 1.00 91.00 283 SER A CA 1
ATOM 2144 C C . SER A 1 283 ? -19.950 -5.137 22.865 1.00 91.00 283 SER A C 1
ATOM 2146 O O . SER A 1 283 ? -20.204 -3.991 23.239 1.00 91.00 283 SER A O 1
ATOM 2148 N N . LEU A 1 284 ? -18.972 -5.418 22.002 1.00 95.00 284 LEU A N 1
ATOM 2149 C CA . LEU A 1 284 ? -18.193 -4.410 21.289 1.00 95.00 284 LEU A CA 1
ATOM 2150 C C . LEU A 1 284 ? -18.289 -4.684 19.789 1.00 95.00 284 LEU A C 1
ATOM 2152 O O . LEU A 1 284 ? -17.871 -5.739 19.315 1.00 95.00 284 LEU A O 1
ATOM 2156 N N . THR A 1 285 ? -18.838 -3.738 19.027 1.00 95.44 285 THR A N 1
ATOM 2157 C CA . THR A 1 285 ? -18.838 -3.805 17.559 1.00 95.44 285 THR A CA 1
ATOM 2158 C C . THR A 1 285 ? -17.714 -2.965 16.977 1.00 95.44 285 THR A C 1
ATOM 2160 O O . THR A 1 285 ? -17.584 -1.786 17.295 1.00 95.44 285 THR A O 1
ATOM 2163 N N . HIS A 1 286 ? -16.933 -3.574 16.088 1.00 93.56 286 HIS A N 1
ATOM 2164 C CA . HIS A 1 286 ? -15.805 -2.950 15.411 1.00 93.56 286 HIS A CA 1
ATOM 2165 C C . HIS A 1 286 ? -16.174 -2.570 13.968 1.00 93.56 286 HIS A C 1
ATOM 2167 O O . HIS A 1 286 ? -16.644 -3.423 13.213 1.00 93.56 286 HIS A O 1
ATOM 2173 N N . TYR A 1 287 ? -15.959 -1.312 13.575 1.00 92.31 287 TYR A N 1
ATOM 2174 C CA . TYR A 1 287 ? -16.223 -0.822 12.216 1.00 92.31 287 TYR A CA 1
ATOM 2175 C C . TYR A 1 287 ? -14.927 -0.663 11.413 1.00 92.31 287 TYR A C 1
ATOM 2177 O O . TYR A 1 287 ? -14.282 0.384 11.457 1.00 92.31 287 TYR A O 1
ATOM 2185 N N . GLY A 1 288 ? -14.594 -1.709 10.649 1.00 85.81 288 GLY A N 1
ATOM 2186 C CA . GLY A 1 288 ? -13.485 -1.742 9.690 1.00 85.81 288 GLY A CA 1
ATOM 2187 C C . GLY A 1 288 ? -13.830 -1.081 8.360 1.00 85.81 288 GLY A C 1
ATOM 2188 O O . GLY A 1 288 ? -14.073 -1.753 7.360 1.00 85.81 288 GLY A O 1
ATOM 2189 N N . GLU A 1 289 ? -13.885 0.245 8.362 1.00 87.44 289 GLU A N 1
ATOM 2190 C CA . GLU A 1 289 ? -14.168 1.060 7.182 1.00 87.44 289 GLU A CA 1
ATOM 2191 C C . GLU A 1 289 ? -12.922 1.281 6.288 1.00 87.44 289 GLU A C 1
ATOM 2193 O O . GLU A 1 289 ? -11.799 1.316 6.794 1.00 87.44 289 GLU A O 1
ATOM 2198 N N . PRO A 1 290 ? -13.070 1.512 4.965 1.00 89.06 290 PRO A N 1
ATOM 2199 C CA . PRO A 1 290 ? -11.946 1.870 4.097 1.00 89.06 290 PRO A CA 1
ATOM 2200 C C . PRO A 1 290 ? -11.276 3.200 4.490 1.00 89.06 290 PRO A C 1
ATOM 2202 O O . PRO A 1 290 ? -11.888 4.269 4.447 1.00 89.06 290 PRO A O 1
ATOM 2205 N N . TYR A 1 291 ? -9.980 3.136 4.800 1.00 91.06 291 TYR A N 1
ATOM 2206 C CA . TYR A 1 291 ? -9.167 4.269 5.267 1.00 91.06 291 TYR A CA 1
ATOM 2207 C C . TYR A 1 291 ? -8.994 5.406 4.244 1.00 91.06 291 TYR A C 1
ATOM 2209 O O . TYR A 1 291 ? -8.726 6.542 4.629 1.00 91.06 291 TYR A O 1
ATOM 2217 N N . ASP A 1 292 ? -9.147 5.131 2.946 1.00 89.69 292 ASP A N 1
ATOM 2218 C CA . ASP A 1 292 ? -9.002 6.124 1.870 1.00 89.69 292 ASP A CA 1
ATOM 2219 C C . ASP A 1 292 ? -10.227 7.039 1.689 1.00 89.69 292 ASP A C 1
ATOM 2221 O O . ASP A 1 292 ? -10.221 7.943 0.846 1.00 89.69 292 ASP A O 1
ATOM 2225 N N . GLY A 1 293 ? -11.251 6.849 2.526 1.00 88.81 293 GLY A N 1
ATOM 2226 C CA . GLY A 1 293 ? -12.398 7.736 2.654 1.00 88.81 293 GLY A CA 1
ATOM 2227 C C . GLY A 1 293 ? -13.375 7.680 1.479 1.00 88.81 293 GLY A C 1
ATOM 2228 O O . GLY A 1 293 ? -13.239 6.905 0.527 1.00 88.81 293 GLY A O 1
ATOM 2229 N N . ASN A 1 294 ? -14.402 8.529 1.534 1.00 86.69 294 ASN A N 1
ATOM 2230 C CA . ASN A 1 294 ? -15.410 8.625 0.478 1.00 86.69 294 ASN A CA 1
ATOM 2231 C C . ASN A 1 294 ? -15.871 10.074 0.271 1.00 86.69 294 ASN A C 1
ATOM 2233 O O . ASN A 1 294 ? -15.982 10.838 1.223 1.00 86.69 294 ASN A O 1
ATOM 2237 N N . THR A 1 295 ? -16.134 10.441 -0.982 1.00 83.81 295 THR A N 1
ATOM 2238 C CA . THR A 1 295 ? -16.716 11.733 -1.404 1.00 83.81 295 THR A CA 1
ATOM 2239 C C . THR A 1 295 ? -17.875 11.555 -2.390 1.00 83.81 295 THR A C 1
ATOM 2241 O O . THR A 1 295 ? -18.497 12.527 -2.802 1.00 83.81 295 THR A O 1
ATOM 2244 N N . ARG A 1 296 ? -18.190 10.309 -2.776 1.00 83.00 296 ARG A N 1
ATOM 2245 C CA . ARG A 1 296 ? -19.242 9.967 -3.749 1.00 83.00 296 ARG A CA 1
ATOM 2246 C C . ARG A 1 296 ? -20.586 9.668 -3.091 1.00 83.00 296 ARG A C 1
ATOM 2248 O O . ARG A 1 296 ? -21.622 9.880 -3.711 1.00 83.00 296 ARG A O 1
ATOM 2255 N N . PHE A 1 297 ? -20.565 9.146 -1.866 1.00 80.69 297 PHE A N 1
ATOM 2256 C CA . PHE A 1 297 ? -21.754 8.723 -1.128 1.00 80.69 297 PHE A CA 1
ATOM 2257 C C . PHE A 1 297 ? -21.660 9.145 0.338 1.00 80.69 297 PHE A C 1
ATOM 2259 O O . PHE A 1 297 ? -20.570 9.202 0.909 1.00 80.69 297 PHE A O 1
ATOM 2266 N N . PHE A 1 298 ? -22.817 9.407 0.947 1.00 79.00 298 PHE A N 1
ATOM 2267 C CA . PHE A 1 298 ? -22.934 9.714 2.369 1.00 79.00 298 PHE A CA 1
ATOM 2268 C C . PHE A 1 298 ? -22.467 8.534 3.233 1.00 79.00 298 PHE A C 1
ATOM 2270 O O . PHE A 1 298 ? -22.866 7.393 2.997 1.00 79.00 298 PHE A O 1
ATOM 2277 N N . ARG A 1 299 ? -21.649 8.820 4.251 1.00 82.94 299 ARG A N 1
ATOM 2278 C CA . ARG A 1 299 ? -21.154 7.827 5.209 1.00 82.94 299 ARG A CA 1
ATOM 2279 C C . ARG A 1 299 ? -21.986 7.885 6.484 1.00 82.94 299 ARG A C 1
ATOM 2281 O O . ARG A 1 299 ? -21.886 8.826 7.266 1.00 82.94 299 ARG A O 1
ATOM 2288 N N . SER A 1 300 ? -22.825 6.874 6.688 1.00 90.19 300 SER A N 1
ATOM 2289 C CA . SER A 1 300 ? -23.712 6.784 7.851 1.00 90.19 300 SER A CA 1
ATOM 2290 C C . SER A 1 300 ? -23.037 6.228 9.109 1.00 90.19 300 SER A C 1
ATOM 2292 O O . SER A 1 300 ? -23.679 6.185 10.152 1.00 90.19 300 SER A O 1
ATOM 2294 N N . THR A 1 301 ? -21.779 5.787 9.047 1.00 92.56 301 THR A N 1
ATOM 2295 C CA . THR A 1 301 ? -21.144 4.963 10.091 1.00 92.56 301 THR A CA 1
ATOM 2296 C C . THR A 1 301 ? -21.074 5.663 11.453 1.00 92.56 301 THR A C 1
ATOM 2298 O O . THR A 1 301 ? -21.436 5.055 12.458 1.00 92.56 301 THR A O 1
ATOM 2301 N N . LEU A 1 302 ? -20.761 6.966 11.500 1.00 92.88 302 LEU A N 1
ATOM 2302 C CA . LEU A 1 302 ? -20.823 7.758 12.743 1.00 92.88 302 LEU A CA 1
ATOM 2303 C C . LEU A 1 302 ? -22.246 7.865 13.317 1.00 92.88 302 LEU A C 1
ATOM 2305 O O . LEU A 1 302 ? -22.430 7.780 14.529 1.00 92.88 302 LEU A O 1
ATOM 2309 N N . PHE A 1 303 ? -23.265 7.998 12.463 1.00 93.62 303 PHE A N 1
ATOM 2310 C CA . PHE A 1 303 ? -24.666 8.031 12.898 1.00 93.62 303 PHE A CA 1
ATOM 2311 C C . PHE A 1 303 ? -25.114 6.670 13.439 1.00 93.62 303 PHE A C 1
ATOM 2313 O O . PHE A 1 303 ? -25.799 6.611 14.456 1.00 93.62 303 PHE A O 1
ATOM 2320 N N . VAL A 1 304 ? -24.700 5.572 12.798 1.00 94.94 304 VAL A N 1
ATOM 2321 C CA . VAL A 1 304 ? -24.977 4.207 13.270 1.00 94.94 304 VAL A CA 1
ATOM 2322 C C . VAL A 1 304 ? -24.288 3.950 14.613 1.00 94.94 304 VAL A C 1
ATOM 2324 O O . VAL A 1 304 ? -24.925 3.414 15.517 1.00 94.94 304 VAL A O 1
ATOM 2327 N N . ALA A 1 305 ? -23.031 4.373 14.779 1.00 94.75 305 ALA A N 1
ATOM 2328 C CA . ALA A 1 305 ? -22.307 4.261 16.044 1.00 94.75 305 ALA A CA 1
ATOM 2329 C C . ALA A 1 305 ? -22.985 5.052 17.175 1.00 94.75 305 ALA A C 1
ATOM 2331 O O . ALA A 1 305 ? -23.247 4.486 18.232 1.00 94.75 305 ALA A O 1
ATOM 2332 N N . ALA A 1 306 ? -23.363 6.312 16.931 1.00 93.69 306 ALA A N 1
ATOM 2333 C CA . ALA A 1 306 ? -24.081 7.131 17.909 1.00 93.69 306 ALA A CA 1
ATOM 2334 C C . ALA A 1 306 ? -25.450 6.531 18.290 1.00 93.69 306 ALA A C 1
ATOM 2336 O O . ALA A 1 306 ? -25.792 6.461 19.467 1.00 93.69 306 ALA A O 1
ATOM 2337 N N . VAL A 1 307 ? -26.220 6.032 17.314 1.00 95.25 307 VAL A N 1
ATOM 2338 C CA . VAL A 1 307 ? -27.502 5.356 17.581 1.00 95.25 307 VAL A CA 1
ATOM 2339 C C . VAL A 1 307 ? -27.299 4.091 18.418 1.00 95.25 307 VAL A C 1
ATOM 2341 O O . VAL A 1 307 ? -28.069 3.851 19.343 1.00 95.25 307 VAL A O 1
ATOM 2344 N N . ARG A 1 308 ? -26.260 3.294 18.140 1.00 94.62 308 ARG A N 1
ATOM 2345 C CA . ARG A 1 308 ? -25.936 2.098 18.932 1.00 94.62 308 ARG A CA 1
ATOM 2346 C C . ARG A 1 308 ? -25.495 2.424 20.356 1.00 94.62 308 ARG A C 1
ATOM 2348 O O . ARG A 1 308 ? -25.978 1.774 21.281 1.00 94.62 308 ARG A O 1
ATOM 2355 N N . ALA A 1 309 ? -24.685 3.464 20.541 1.00 93.50 309 ALA A N 1
ATOM 2356 C CA . ALA A 1 309 ? -24.335 3.971 21.863 1.00 93.50 309 ALA A CA 1
ATOM 2357 C C . ALA A 1 309 ? -25.591 4.330 22.683 1.00 93.50 309 ALA A C 1
ATOM 2359 O O . ALA A 1 309 ? -25.713 3.911 23.831 1.00 93.50 309 ALA A O 1
ATOM 2360 N N . CYS A 1 310 ? -26.594 4.981 22.075 1.00 93.50 310 CYS A N 1
ATOM 2361 C CA . CYS A 1 310 ? -27.880 5.259 22.732 1.00 93.50 310 CYS A CA 1
ATOM 2362 C C . CYS A 1 310 ? -28.695 4.006 23.122 1.00 93.50 310 CYS A C 1
ATOM 2364 O O . CYS A 1 310 ? -29.600 4.113 23.951 1.00 93.50 310 CYS A O 1
ATOM 2366 N N . TYR A 1 311 ? -28.402 2.835 22.547 1.00 93.56 311 TYR A N 1
ATOM 2367 C CA . TYR A 1 311 ? -28.978 1.544 22.946 1.00 93.56 311 TYR A CA 1
ATOM 2368 C C . TYR A 1 311 ? -28.113 0.775 23.965 1.00 93.56 311 TYR A C 1
ATOM 2370 O O . TYR A 1 311 ? -28.488 -0.330 24.349 1.00 93.56 311 TYR A O 1
ATOM 2378 N N . GLY A 1 312 ? -26.990 1.342 24.423 1.00 91.88 312 GLY A N 1
ATOM 2379 C CA . GLY A 1 312 ? -26.043 0.681 25.332 1.00 91.88 312 GLY A CA 1
ATOM 2380 C C . GLY A 1 312 ? -25.124 -0.339 24.646 1.00 91.88 312 GLY A C 1
ATOM 2381 O O . GLY A 1 312 ? -24.573 -1.212 25.311 1.00 91.88 312 GLY A O 1
ATOM 2382 N N . GLU A 1 313 ? -24.975 -0.256 23.321 1.00 94.69 313 GLU A N 1
ATOM 2383 C CA . GLU A 1 313 ? -24.201 -1.194 22.503 1.00 94.69 313 GLU A CA 1
ATOM 2384 C C . GLU A 1 313 ? -22.894 -0.549 22.023 1.00 94.69 313 GLU A C 1
ATOM 2386 O O . GLU A 1 313 ? -22.896 0.229 21.061 1.00 94.69 313 GLU A O 1
ATOM 2391 N N . ALA A 1 314 ? -21.778 -0.884 22.678 1.00 96.75 314 ALA A N 1
ATOM 2392 C CA . ALA A 1 314 ? -20.508 -0.192 22.485 1.00 96.75 314 ALA A CA 1
ATOM 2393 C C . ALA A 1 314 ? -19.926 -0.374 21.071 1.00 96.75 314 ALA A C 1
ATOM 2395 O O . ALA A 1 314 ? -19.959 -1.464 20.485 1.00 96.75 314 ALA A O 1
ATOM 2396 N N . CYS A 1 315 ? -19.370 0.705 20.515 1.00 96.00 315 CYS A N 1
ATOM 2397 C CA . CYS A 1 315 ? -18.844 0.732 19.148 1.00 96.00 315 CYS A CA 1
ATOM 2398 C C . CYS A 1 315 ? -17.425 1.311 19.076 1.00 96.00 315 CYS A C 1
ATOM 2400 O O . CYS A 1 315 ? -17.183 2.430 19.519 1.00 96.00 315 CYS A O 1
ATOM 2402 N N . LEU A 1 316 ? -16.499 0.594 18.440 1.00 96.25 316 LEU A N 1
ATOM 2403 C CA . LEU A 1 316 ? -15.163 1.092 18.119 1.00 96.25 316 LEU A CA 1
ATOM 2404 C C . LEU A 1 316 ? -15.040 1.306 16.608 1.00 96.25 316 LEU A C 1
ATOM 2406 O O . LEU A 1 316 ? -15.250 0.386 15.816 1.00 96.25 316 LEU A O 1
ATOM 2410 N N . LEU A 1 317 ? -14.687 2.527 16.216 1.00 95.88 317 LEU A N 1
ATOM 2411 C CA . LEU A 1 317 ? -14.262 2.867 14.863 1.00 95.88 317 LEU A CA 1
ATOM 2412 C C . LEU A 1 317 ? -12.749 3.071 14.855 1.00 95.88 317 LEU A C 1
ATOM 2414 O O . LEU A 1 317 ? -12.162 3.472 15.861 1.00 95.88 317 LEU A O 1
ATOM 2418 N N . HIS A 1 318 ? -12.128 2.859 13.703 1.00 94.38 318 HIS A N 1
ATOM 2419 C CA . HIS A 1 318 ? -10.714 3.144 13.516 1.00 94.38 318 HIS A CA 1
ATOM 2420 C C . HIS A 1 318 ? -10.442 3.677 12.109 1.00 94.38 318 HIS A C 1
ATOM 2422 O O . HIS A 1 318 ? -11.239 3.479 11.190 1.00 94.38 318 HIS A O 1
ATOM 2428 N N . GLY A 1 319 ? -9.339 4.401 11.941 1.00 93.31 319 GLY A N 1
ATOM 2429 C CA . GLY A 1 319 ? -9.011 5.033 10.668 1.00 93.31 319 GLY A CA 1
ATOM 2430 C C . GLY A 1 319 ? -7.748 5.877 10.717 1.00 93.31 319 GLY A C 1
ATOM 2431 O O . GLY A 1 319 ? -6.972 5.818 11.664 1.00 93.31 319 GLY A O 1
ATOM 2432 N N . VAL A 1 320 ? -7.563 6.699 9.689 1.00 91.62 320 VAL A N 1
ATOM 2433 C CA . VAL A 1 320 ? -6.442 7.638 9.544 1.00 91.62 320 VAL A CA 1
ATOM 2434 C C . VAL A 1 320 ? -6.962 9.024 9.170 1.00 91.62 320 VAL A C 1
ATOM 2436 O O . VAL A 1 320 ? -8.095 9.173 8.696 1.00 91.62 320 VAL A O 1
ATOM 2439 N N . GLU A 1 321 ? -6.136 10.059 9.351 1.00 87.19 321 GLU A N 1
ATOM 2440 C CA . GLU A 1 321 ? -6.495 11.401 8.881 1.00 87.19 321 GLU A CA 1
ATOM 2441 C C . GLU A 1 321 ? -6.607 11.450 7.350 1.00 87.19 321 GLU A C 1
ATOM 2443 O O . GLU A 1 321 ? -7.523 12.088 6.844 1.00 87.19 321 GLU A O 1
ATOM 2448 N N . TRP A 1 322 ? -5.739 10.766 6.598 1.00 88.62 322 TRP A N 1
ATOM 2449 C CA . TRP A 1 322 ? -5.811 10.717 5.134 1.00 88.62 322 TRP A CA 1
ATOM 2450 C C . TRP A 1 322 ? -5.073 9.510 4.550 1.00 88.62 322 TRP A C 1
ATOM 2452 O O . TRP A 1 322 ? -4.040 9.111 5.079 1.00 88.62 322 TRP A O 1
ATOM 2462 N N . MET A 1 323 ? -5.562 8.969 3.428 1.00 89.81 323 MET A N 1
ATOM 2463 C CA . MET A 1 323 ? -4.905 7.882 2.694 1.00 89.81 323 MET A CA 1
ATOM 2464 C C . MET A 1 323 ? -5.208 7.967 1.178 1.00 89.81 323 MET A C 1
ATOM 2466 O O . MET A 1 323 ? -6.364 8.188 0.790 1.00 89.81 323 MET A O 1
ATOM 2470 N N . PRO A 1 324 ? -4.208 7.811 0.286 1.00 87.94 324 PRO A N 1
ATOM 2471 C CA . PRO A 1 324 ? -4.429 7.606 -1.150 1.00 87.94 324 PRO A CA 1
ATOM 2472 C C . PRO A 1 324 ? -5.058 6.220 -1.435 1.00 87.94 324 PRO A C 1
ATOM 2474 O O . PRO A 1 324 ? -5.062 5.357 -0.566 1.00 87.94 324 PRO A O 1
ATOM 2477 N N . PRO A 1 325 ? -5.576 5.948 -2.650 1.00 83.81 325 PRO A N 1
ATOM 2478 C CA . PRO A 1 325 ? -5.600 6.814 -3.827 1.00 83.81 325 PRO A CA 1
ATOM 2479 C C . PRO A 1 325 ? -6.823 7.736 -3.889 1.00 83.81 325 PRO A C 1
ATOM 2481 O O . PRO A 1 325 ? -6.779 8.727 -4.613 1.00 83.81 325 PRO A O 1
ATOM 2484 N N . LYS A 1 326 ? -7.908 7.437 -3.157 1.00 86.25 326 LYS A N 1
ATOM 2485 C CA . LYS A 1 326 ? -9.134 8.252 -3.190 1.00 86.25 326 LYS A CA 1
ATOM 2486 C C . LYS A 1 326 ? -8.946 9.601 -2.499 1.00 86.25 326 LYS A C 1
ATOM 2488 O O . LYS A 1 326 ? -9.419 10.607 -3.018 1.00 86.25 326 LYS A O 1
ATOM 2493 N N . GLY A 1 327 ? -8.282 9.623 -1.339 1.00 85.81 327 GLY A N 1
ATOM 2494 C CA . GLY A 1 327 ? -8.107 10.837 -0.541 1.00 85.81 327 GLY A CA 1
ATOM 2495 C C . GLY A 1 327 ? -9.424 11.521 -0.159 1.00 85.81 327 GLY A C 1
ATOM 2496 O O . GLY A 1 327 ? -9.492 12.755 -0.129 1.00 85.81 327 GLY A O 1
ATOM 2497 N N . GLY A 1 328 ? -10.470 10.715 0.047 1.00 88.56 328 GLY A N 1
ATOM 2498 C CA . GLY A 1 328 ? -11.813 11.166 0.377 1.00 88.56 328 GLY A CA 1
ATOM 2499 C C . GLY A 1 328 ? -11.967 11.517 1.855 1.00 88.56 328 GLY A C 1
ATOM 2500 O O . GLY A 1 328 ? -10.984 11.665 2.582 1.00 88.56 328 GLY A O 1
ATOM 2501 N N . ILE A 1 329 ? -13.219 11.641 2.300 1.00 88.31 329 ILE A N 1
ATOM 2502 C CA . ILE A 1 329 ? -13.521 12.006 3.683 1.00 88.31 329 ILE A CA 1
ATOM 2503 C C . ILE A 1 329 ? -13.562 10.773 4.588 1.00 88.31 329 ILE A C 1
ATOM 2505 O O . ILE A 1 329 ? -14.230 9.776 4.278 1.00 88.31 329 ILE A O 1
ATOM 2509 N N . THR A 1 330 ? -12.840 10.852 5.707 1.00 91.25 330 THR A N 1
ATOM 2510 C CA . THR A 1 330 ? -12.770 9.811 6.744 1.00 91.25 330 THR A CA 1
ATOM 2511 C C . THR A 1 330 ? -13.604 10.184 7.971 1.00 91.25 330 THR A C 1
ATOM 2513 O O . THR A 1 330 ? -13.869 11.359 8.234 1.00 91.25 330 THR A O 1
ATOM 2516 N N . GLU A 1 331 ? -13.997 9.178 8.753 1.00 91.12 331 GLU A N 1
ATOM 2517 C CA . GLU A 1 331 ? -14.654 9.339 10.056 1.00 91.12 331 GLU A CA 1
ATOM 2518 C C . GLU A 1 331 ? -13.848 10.270 10.974 1.00 91.12 331 GLU A C 1
ATOM 2520 O O . GLU A 1 331 ? -14.418 11.165 11.595 1.00 91.12 331 GLU A O 1
ATOM 2525 N N . GLY A 1 332 ? -12.518 10.114 10.996 1.00 91.12 332 GLY A N 1
ATOM 2526 C CA . GLY A 1 332 ? -11.612 10.963 11.768 1.00 91.12 332 GLY A CA 1
ATOM 2527 C C . GLY A 1 332 ? -11.683 12.435 11.359 1.00 91.12 332 GLY A C 1
ATOM 2528 O O . GLY A 1 332 ? -11.808 13.301 12.219 1.00 91.12 332 GLY A O 1
ATOM 2529 N N . GLN A 1 333 ? -11.692 12.745 10.058 1.00 89.50 333 GLN A N 1
ATOM 2530 C CA . GLN A 1 333 ? -11.850 14.130 9.590 1.00 89.50 333 GLN A CA 1
ATOM 2531 C C . GLN A 1 333 ? -13.202 14.734 9.998 1.00 89.50 333 GLN A C 1
ATOM 2533 O O . GLN A 1 333 ? -13.259 15.899 10.390 1.00 89.50 333 GLN A O 1
ATOM 2538 N N . MET A 1 334 ? -14.291 13.957 9.927 1.00 89.31 334 MET A N 1
ATOM 2539 C CA . MET A 1 334 ? -15.618 14.416 10.356 1.00 89.31 334 MET A CA 1
ATOM 2540 C C . MET A 1 334 ? -15.669 14.672 11.866 1.00 89.31 334 MET A C 1
ATOM 2542 O O . MET A 1 334 ? -16.143 15.725 12.285 1.00 89.31 334 MET A O 1
ATOM 2546 N N . LEU A 1 335 ? -15.127 13.761 12.678 1.00 91.50 335 LEU A N 1
ATOM 2547 C CA . LEU A 1 335 ? -15.035 13.912 14.133 1.00 91.50 335 LEU A CA 1
ATOM 2548 C C . LEU A 1 335 ? -14.177 15.126 14.531 1.00 91.50 335 LEU A C 1
ATOM 2550 O O . LEU A 1 335 ? -14.624 15.956 15.320 1.00 91.50 335 LEU A O 1
ATOM 2554 N N . LYS A 1 336 ? -12.998 15.290 13.916 1.00 90.06 336 LYS A N 1
ATOM 2555 C CA . LYS A 1 336 ? -12.097 16.444 14.105 1.00 90.06 336 LYS A CA 1
ATOM 2556 C C . LYS A 1 336 ? -12.760 17.769 13.705 1.00 90.06 336 LYS A C 1
ATOM 2558 O O . LYS A 1 336 ? -12.563 18.785 14.371 1.00 90.06 336 LYS A O 1
ATOM 2563 N N . PHE A 1 337 ? -13.582 17.770 12.651 1.00 87.69 337 PHE A N 1
ATOM 2564 C CA . PHE A 1 337 ? -14.389 18.929 12.251 1.00 87.69 337 PHE A CA 1
ATOM 2565 C C . PHE A 1 337 ? -15.512 19.242 13.255 1.00 87.69 337 PHE A C 1
ATOM 2567 O O . PHE A 1 337 ? -15.767 20.410 13.525 1.00 87.69 337 PHE A O 1
ATOM 2574 N N . MET A 1 338 ? -16.130 18.220 13.857 1.00 88.94 338 MET A N 1
ATOM 2575 C CA . MET A 1 338 ? -17.124 18.360 14.933 1.00 88.94 338 MET A CA 1
ATOM 2576 C C . MET A 1 338 ? -16.518 18.727 16.305 1.00 88.94 338 MET A C 1
ATOM 2578 O O . MET A 1 338 ? -17.256 18.815 17.283 1.00 88.94 338 MET A O 1
ATOM 2582 N N . GLY A 1 339 ? -15.198 18.929 16.401 1.00 89.75 339 GLY A N 1
ATOM 2583 C CA . GLY A 1 339 ? -14.510 19.288 17.647 1.00 89.75 339 GLY A CA 1
ATOM 2584 C C . GLY A 1 339 ? -14.158 18.108 18.561 1.00 89.75 339 GLY A C 1
ATOM 2585 O O . GLY A 1 339 ? -13.702 18.327 19.681 1.00 89.75 339 GLY A O 1
ATOM 2586 N N . ALA A 1 340 ? -14.334 16.862 18.113 1.00 91.25 340 ALA A N 1
ATOM 2587 C CA . ALA A 1 340 ? -13.925 15.689 18.883 1.00 91.25 340 ALA A CA 1
ATOM 2588 C C . ALA A 1 340 ? -12.402 15.475 18.823 1.00 91.25 340 ALA A C 1
ATOM 2590 O O . ALA A 1 340 ? -11.766 15.696 17.789 1.00 91.25 340 ALA A O 1
ATOM 2591 N N . ASN A 1 341 ? -11.818 14.982 19.920 1.00 91.50 341 ASN A N 1
ATOM 2592 C CA . ASN A 1 341 ? -10.420 14.561 19.930 1.00 91.50 341 ASN A CA 1
ATOM 2593 C C . ASN A 1 341 ? -10.254 13.230 19.174 1.00 91.50 341 ASN A C 1
ATOM 2595 O O . ASN A 1 341 ? -10.809 12.212 19.582 1.00 91.50 341 ASN A O 1
ATOM 2599 N N . THR A 1 342 ? -9.458 13.235 18.105 1.00 92.69 342 THR A N 1
ATOM 2600 C CA . THR A 1 342 ? -9.102 12.042 17.315 1.00 92.69 342 THR A CA 1
ATOM 2601 C C . THR A 1 342 ? -7.758 11.418 17.700 1.00 92.69 342 THR A C 1
ATOM 2603 O O . THR A 1 342 ? -7.375 10.407 17.117 1.00 92.69 342 THR A O 1
ATOM 2606 N N . HIS A 1 343 ? -7.048 12.014 18.659 1.00 93.25 343 HIS A N 1
ATOM 2607 C CA . HIS A 1 343 ? -5.780 11.545 19.215 1.00 93.25 343 HIS A CA 1
ATOM 2608 C C . HIS A 1 343 ? -6.043 10.961 20.605 1.00 93.25 343 HIS A C 1
ATOM 2610 O O . HIS A 1 343 ? -5.898 11.624 21.636 1.00 93.25 343 HIS A O 1
ATOM 2616 N N . LEU A 1 344 ? -6.562 9.733 20.608 1.00 94.12 344 LEU A N 1
ATOM 2617 C CA . LEU A 1 344 ? -6.914 8.974 21.801 1.00 94.12 344 LEU A CA 1
ATOM 2618 C C . LEU A 1 344 ? -6.005 7.755 21.891 1.00 94.12 344 LEU A C 1
ATOM 2620 O O . LEU A 1 344 ? -5.958 6.956 20.960 1.00 94.12 344 LEU A O 1
ATOM 2624 N N . SER A 1 345 ? -5.357 7.566 23.036 1.00 93.50 345 SER A N 1
ATOM 2625 C CA . SER A 1 345 ? -4.687 6.298 23.332 1.00 93.50 345 SER A CA 1
ATOM 2626 C C . SER A 1 345 ? -5.711 5.159 23.491 1.00 93.50 345 SER A C 1
ATOM 2628 O O . SER A 1 345 ? -6.859 5.418 23.879 1.00 93.50 345 SER A O 1
ATOM 2630 N N . PRO A 1 346 ? -5.320 3.883 23.304 1.00 94.19 346 PRO A N 1
ATOM 2631 C CA . PRO A 1 346 ? -6.209 2.735 23.514 1.00 94.19 346 PRO A CA 1
ATOM 2632 C C . PRO A 1 346 ? -6.889 2.713 24.894 1.00 94.19 346 PRO A C 1
ATOM 2634 O O . PRO A 1 346 ? -8.048 2.320 25.016 1.00 94.19 346 PRO A O 1
ATOM 2637 N N . LEU A 1 347 ? -6.209 3.204 25.939 1.00 94.81 347 LEU A N 1
ATOM 2638 C CA . LEU A 1 347 ? -6.775 3.310 27.287 1.00 94.81 347 LEU A CA 1
ATOM 2639 C C . LEU A 1 347 ? -7.822 4.433 27.411 1.00 94.81 347 LEU A C 1
ATOM 2641 O O . LEU A 1 347 ? -8.805 4.278 28.132 1.00 94.81 347 LEU A O 1
ATOM 2645 N N . GLN A 1 348 ? -7.652 5.551 26.701 1.00 95.94 348 GLN A N 1
ATOM 2646 C CA . GLN A 1 348 ? -8.673 6.605 26.640 1.00 95.94 348 GLN A CA 1
ATOM 2647 C C . GLN A 1 348 ? -9.889 6.153 25.825 1.00 95.94 348 GLN A C 1
ATOM 2649 O O . GLN A 1 348 ? -11.018 6.414 26.235 1.00 95.94 348 GLN A O 1
ATOM 2654 N N . ALA A 1 349 ? -9.675 5.423 24.726 1.00 96.12 349 ALA A N 1
ATOM 2655 C CA . ALA A 1 349 ? -10.759 4.813 23.963 1.00 96.12 349 ALA A CA 1
ATOM 2656 C C . ALA A 1 349 ? -11.560 3.811 24.812 1.00 96.12 349 ALA A C 1
ATOM 2658 O O . ALA A 1 349 ? -12.785 3.890 24.814 1.00 96.12 349 ALA A O 1
ATOM 2659 N N . LYS A 1 350 ? -10.901 2.955 25.613 1.00 96.75 350 LYS A N 1
ATOM 2660 C CA . LYS A 1 350 ? -11.571 2.096 26.610 1.00 96.75 350 LYS A CA 1
ATOM 2661 C C . LYS A 1 350 ? -12.507 2.900 27.522 1.00 96.75 350 LYS A C 1
ATOM 2663 O O . LYS A 1 350 ? -13.670 2.538 27.651 1.00 96.75 350 LYS A O 1
ATOM 2668 N N . THR A 1 351 ? -12.030 4.003 28.103 1.00 97.12 351 THR A N 1
ATOM 2669 C CA . THR A 1 351 ? -12.844 4.854 28.991 1.00 97.12 351 THR A CA 1
ATOM 2670 C C . THR A 1 351 ? -14.094 5.413 28.297 1.00 97.12 351 THR A C 1
ATOM 2672 O O . THR A 1 351 ? -15.139 5.505 28.929 1.00 97.12 351 THR A O 1
ATOM 2675 N N . LEU A 1 352 ? -14.021 5.754 27.003 1.00 96.44 352 LEU A N 1
ATOM 2676 C CA . LEU A 1 352 ? -15.188 6.214 26.231 1.00 96.44 352 LEU A CA 1
ATOM 2677 C C . LEU A 1 352 ? -16.156 5.080 25.859 1.00 96.44 352 LEU A C 1
ATOM 2679 O O . LEU A 1 352 ? -17.361 5.311 25.783 1.00 96.44 352 LEU A O 1
ATOM 2683 N N . LEU A 1 353 ? -15.650 3.863 25.633 1.00 97.19 353 LEU A N 1
ATOM 2684 C CA . LEU A 1 353 ? -16.482 2.681 25.379 1.00 97.19 353 LEU A CA 1
ATOM 2685 C C . LEU A 1 353 ? -17.302 2.278 26.617 1.00 97.19 353 LEU A C 1
ATOM 2687 O O . LEU A 1 353 ? -18.408 1.768 26.466 1.00 97.19 353 LEU A O 1
ATOM 2691 N N . GLU A 1 354 ? -16.766 2.517 27.817 1.00 96.62 354 GLU A N 1
ATOM 2692 C CA . GLU A 1 354 ? -17.395 2.201 29.110 1.00 96.62 354 GLU A CA 1
ATOM 2693 C C . GLU A 1 354 ? -18.306 3.322 29.656 1.00 96.62 354 GLU A C 1
ATOM 2695 O O . GLU A 1 354 ? -19.060 3.091 30.601 1.00 96.62 354 GLU A O 1
ATOM 2700 N N . ASP A 1 355 ? -18.264 4.533 29.091 1.00 95.25 355 ASP A N 1
ATOM 2701 C CA . ASP A 1 355 ? -19.132 5.643 29.507 1.00 95.25 355 ASP A CA 1
ATOM 2702 C C . ASP A 1 355 ? -20.539 5.501 28.900 1.00 95.25 355 ASP A C 1
ATOM 2704 O O . ASP A 1 355 ? -20.726 5.652 27.691 1.00 95.25 355 ASP A O 1
ATOM 2708 N N . GLU A 1 356 ? -21.544 5.290 29.760 1.00 90.44 356 GLU A N 1
ATOM 2709 C CA . GLU A 1 356 ? -22.975 5.215 29.415 1.00 90.44 356 GLU A CA 1
ATOM 2710 C C . GLU A 1 356 ? -23.495 6.430 28.613 1.00 90.44 356 GLU A C 1
ATOM 2712 O O . GLU A 1 356 ? -24.533 6.335 27.957 1.00 90.44 356 GLU A O 1
ATOM 2717 N N . ASN A 1 357 ? -22.807 7.578 28.663 1.00 91.69 357 ASN A N 1
ATOM 2718 C CA . ASN A 1 357 ? -23.178 8.796 27.935 1.00 91.69 357 ASN A CA 1
ATOM 2719 C C . ASN A 1 357 ? -22.501 8.912 26.558 1.00 91.69 357 ASN A C 1
ATOM 2721 O O . ASN A 1 357 ? -22.980 9.683 25.724 1.00 91.69 357 ASN A O 1
ATOM 2725 N N . ALA A 1 358 ? -21.400 8.188 26.328 1.00 92.44 358 ALA A N 1
ATOM 2726 C CA . ALA A 1 358 ? -20.623 8.239 25.090 1.00 92.44 358 ALA A CA 1
ATOM 2727 C C . ALA A 1 358 ? -20.821 6.974 24.243 1.00 92.44 358 ALA A C 1
ATOM 2729 O O . ALA A 1 358 ? -21.211 7.082 23.083 1.00 92.44 358 ALA A O 1
ATOM 2730 N N . GLY A 1 359 ? -20.573 5.788 24.812 1.00 93.38 359 GLY A N 1
ATOM 2731 C CA . GLY A 1 359 ? -20.827 4.470 24.215 1.00 93.38 359 GLY A CA 1
ATOM 2732 C C . GLY A 1 359 ? -20.118 4.160 22.887 1.00 93.38 359 GLY A C 1
ATOM 2733 O O . GLY A 1 359 ? -20.373 3.115 22.286 1.00 93.38 359 GLY A O 1
ATOM 2734 N N . PHE A 1 360 ? -19.235 5.026 22.389 1.00 96.12 360 PHE A N 1
ATOM 2735 C CA . PHE A 1 360 ? -18.395 4.735 21.230 1.00 96.12 360 PHE A CA 1
ATOM 2736 C C . PHE A 1 360 ? -17.056 5.477 21.289 1.00 96.12 360 PHE A C 1
ATOM 2738 O O . PHE A 1 360 ? -16.927 6.517 21.933 1.00 96.12 360 PHE A O 1
ATOM 2745 N N . ALA A 1 361 ? -16.060 4.947 20.580 1.00 96.62 361 ALA A N 1
ATOM 2746 C CA . ALA A 1 361 ? -14.740 5.554 20.444 1.00 96.62 361 ALA A CA 1
ATOM 2747 C C . ALA A 1 361 ? -14.245 5.509 18.990 1.00 96.62 361 ALA A C 1
ATOM 2749 O O . ALA A 1 361 ? -14.652 4.651 18.203 1.00 96.62 361 ALA A O 1
ATOM 2750 N N . TYR A 1 362 ? -13.332 6.420 18.652 1.00 96.00 362 TYR A N 1
ATOM 2751 C CA . TYR A 1 362 ? -12.562 6.405 17.409 1.00 96.00 362 TYR A CA 1
ATOM 2752 C C . TYR A 1 362 ? -11.070 6.326 17.744 1.00 96.00 362 TYR A C 1
ATOM 2754 O O . TYR A 1 362 ? -10.572 7.166 18.492 1.00 96.00 362 TYR A O 1
ATOM 2762 N N . LEU A 1 363 ? -10.359 5.350 17.178 1.00 94.94 363 LEU A N 1
ATOM 2763 C CA . LEU A 1 363 ? -8.902 5.244 17.269 1.00 94.94 363 LEU A CA 1
ATOM 2764 C C . LEU A 1 363 ? -8.246 5.598 15.930 1.00 94.94 363 LEU A C 1
ATOM 2766 O O . LEU A 1 363 ? -8.532 4.999 14.894 1.00 94.94 363 LEU A O 1
ATOM 2770 N N . ASN A 1 364 ? -7.328 6.562 15.952 1.00 93.94 364 ASN A N 1
ATOM 2771 C CA . ASN A 1 364 ? -6.428 6.795 14.828 1.00 93.94 364 ASN A CA 1
ATOM 2772 C C . ASN A 1 364 ? -5.365 5.680 14.800 1.00 93.94 364 ASN A C 1
ATOM 2774 O O . ASN A 1 364 ? -4.840 5.319 15.852 1.00 93.94 364 ASN A O 1
ATOM 2778 N N . LEU A 1 365 ? -5.036 5.152 13.616 1.00 91.81 365 LEU A N 1
ATOM 2779 C CA . LEU A 1 365 ? -4.005 4.125 13.427 1.00 91.81 365 LEU A CA 1
ATOM 2780 C C . LEU A 1 365 ? -2.692 4.511 14.116 1.00 91.81 365 LEU A C 1
ATOM 2782 O O . LEU A 1 365 ? -2.113 3.675 14.793 1.00 91.81 365 LEU A O 1
ATOM 2786 N N . GLN A 1 366 ? -2.288 5.779 14.022 1.00 89.38 366 GLN A N 1
ATOM 2787 C CA . GLN A 1 366 ? -1.054 6.286 14.627 1.00 89.38 366 GLN A CA 1
ATOM 2788 C C . GLN A 1 366 ? -1.016 6.135 16.163 1.00 89.38 366 GLN A C 1
ATOM 2790 O O . GLN A 1 366 ? 0.053 5.988 16.745 1.00 89.38 366 GLN A O 1
ATOM 2795 N N . GLU A 1 367 ? -2.176 6.144 16.829 1.00 90.62 367 GLU A N 1
ATOM 2796 C CA . GLU A 1 367 ? -2.295 5.961 18.286 1.00 90.62 367 GLU A CA 1
ATOM 2797 C C . GLU A 1 367 ? -2.466 4.479 18.671 1.00 90.62 367 GLU A C 1
ATOM 2799 O O . GLU A 1 367 ? -2.167 4.086 19.797 1.00 90.62 367 GLU A O 1
ATOM 2804 N N . ALA A 1 368 ? -2.984 3.659 17.749 1.00 89.25 368 ALA A N 1
ATOM 2805 C CA . ALA A 1 368 ? -3.240 2.231 17.945 1.00 89.25 368 ALA A CA 1
ATOM 2806 C C . ALA A 1 368 ? -2.059 1.336 17.524 1.00 89.25 368 ALA A C 1
ATOM 2808 O O . ALA A 1 368 ? -1.932 0.221 18.017 1.00 89.25 368 ALA A O 1
ATOM 2809 N N . CYS A 1 369 ? -1.212 1.816 16.614 1.00 89.19 369 CYS A N 1
ATOM 2810 C CA . CYS A 1 369 ? -0.040 1.136 16.080 1.00 89.19 369 CYS A CA 1
ATOM 2811 C C . CYS A 1 369 ? 0.989 2.184 15.593 1.00 89.19 369 CYS A C 1
ATOM 2813 O O . CYS A 1 369 ? 1.098 2.417 14.388 1.00 89.19 369 CYS A O 1
ATOM 2815 N N . PRO A 1 370 ? 1.752 2.825 16.503 1.00 86.56 370 PRO A N 1
ATOM 2816 C CA . PRO A 1 370 ? 2.667 3.923 16.167 1.00 86.56 370 PRO A CA 1
ATOM 2817 C C . PRO A 1 370 ? 3.727 3.667 15.076 1.00 86.56 370 PRO A C 1
ATOM 2819 O O . PRO A 1 370 ? 4.190 4.650 14.499 1.00 86.56 370 PRO A O 1
ATOM 2822 N N . PRO A 1 371 ? 4.140 2.417 14.764 1.00 84.19 371 PRO A N 1
ATOM 2823 C CA . PRO A 1 371 ? 5.027 2.156 13.628 1.00 84.19 371 PRO A CA 1
ATOM 2824 C C . PRO A 1 371 ? 4.445 2.394 12.219 1.00 84.19 371 PRO A C 1
ATOM 2826 O O . PRO A 1 371 ? 5.210 2.297 11.256 1.00 84.19 371 PRO A O 1
ATOM 2829 N N . LEU A 1 372 ? 3.132 2.651 12.078 1.00 83.06 372 LEU A N 1
ATOM 2830 C CA . LEU A 1 372 ? 2.391 2.704 10.799 1.00 83.06 372 LEU A CA 1
ATOM 2831 C C . LEU A 1 372 ? 1.849 4.094 10.415 1.00 83.06 372 LEU A C 1
ATOM 2833 O O . LEU A 1 372 ? 1.396 4.839 11.312 1.00 83.06 372 LEU A O 1
#

Radius of gyration: 30.01 Å; chains: 1; bounding box: 82×48×104 Å

Secondary structure (DSSP, 8-state):
----------------------------------STTTTHHHHHHHHHHHHHHTTSSTT---GGG-S--PPTTPPPPPHHHHHHHHHHSS-TTT-----HHHHHHHHHHHHHHHTT---SSPPPHHHHHHHHHHHHHHHHTS-TTTS--HHHHHHHHHHHHHHHHHS-HHHHHHH-TTS-SSSS--THHHH---SHHHHHHHHHHHHHHHTT----HHHHHHHHHHH-S--SS-TTS----HHHHHHHHHHHHHH---HHHHHHHHHSSTTTT-SPPPP--S-EEEE---TT-BSSS---HHHHHHHHHHTT-EEEEEE-S--TTT--B-HHHHHHHTT------HHHHHHHHH-TTT-EEEEEHHHH-TT-